Protein AF-A0A5P9EV43-F1 (afdb_monomer_lite)

Foldseek 3Di:
DCDLVNQLVVLLVPDDPVQNDPVNSVLLQQLLQLLLPQPQLEAEDEDPVQCPQVCVQQNDSNDPPSGRYHDDPPDDLSSLLSNLLSSLLSQGKYFYLYDPDLVQFADPPDDPPPPLLNGGDSRNLSLLLLLQQQKAWDPDPLDPCPPTTHGDTMIGRRDSPSSNPDGSVVSVVSSSVVSVCCVVVNPVVSVVSSHD

Secondary structure (DSSP, 8-state):
---HHHHHHHHHHHS-TTT--HHHHHHHHHHHHHHHT-TTSEEEE--HHHHHHHHHHH-BTTSTT--SB---SS--HHHHHHHHHHHHHHT-EEEE-S---HHHHB-TT--TTS-GGGSB-HHHHHHHHHHHTTEEEE---S----TT----EEEEES-HHHHHT--HHHHHHHHHHHHHHHHHH-HHHHHHHHH-

Radius of gyratio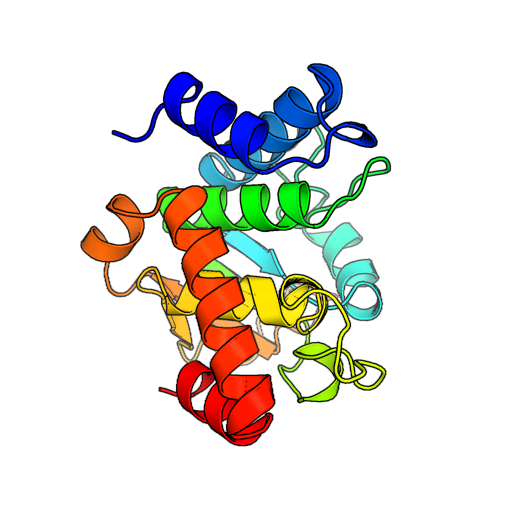n: 15.8 Å; chains: 1; bounding box: 43×40×38 Å

pLDDT: mean 85.44, std 13.13, range [40.66, 97.62]

Sequence (196 aa):
MYTESDFKKEVRGLLDPANNTAQHIEACWQVYNNAATTRDGKIVAGSIEDLHEALQVFGPTNTSDNGSVLRTNTWSIILNDSWILGAVHAKAEVELVSRPISSTIANQNYKSGDPLDRIFRVTGRELIGLKSFGYSVVQGPLIYKSHTAKVINMMSCIDHRLAESATFSKYKETIIRQAGIMAYKGIAAVNSFLDA

Structure (mmCIF, N/CA/C/O backbone):
data_AF-A0A5P9EV43-F1
#
_entry.id   AF-A0A5P9EV43-F1
#
loop_
_atom_site.group_PDB
_atom_site.id
_atom_site.type_symbol
_atom_site.label_atom_id
_atom_site.label_alt_id
_atom_site.label_comp_id
_atom_site.label_asym_id
_atom_site.label_entity_id
_atom_site.label_seq_id
_atom_site.pdbx_PDB_ins_code
_atom_site.Cartn_x
_atom_site.Cartn_y
_atom_site.Cartn_z
_atom_site.occupancy
_atom_site.B_iso_or_equiv
_atom_site.auth_seq_id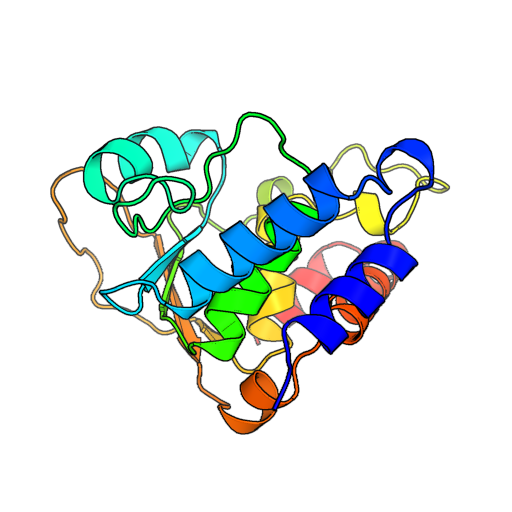
_atom_site.auth_comp_id
_atom_site.auth_asym_id
_atom_site.auth_atom_id
_atom_site.pdbx_PDB_model_num
ATOM 1 N N . MET A 1 1 ? 1.160 1.684 19.758 1.00 65.75 1 MET A N 1
ATOM 2 C CA . MET A 1 1 ? -0.019 2.081 18.966 1.00 65.75 1 MET A CA 1
ATOM 3 C C . MET A 1 1 ? 0.462 3.112 17.969 1.00 65.75 1 MET A C 1
ATOM 5 O O . MET A 1 1 ? 1.091 4.066 18.402 1.00 65.75 1 MET A O 1
ATOM 9 N N . TYR A 1 2 ? 0.276 2.868 16.675 1.00 88.88 2 TYR A N 1
ATOM 10 C CA . TYR A 1 2 ? 0.696 3.791 15.624 1.00 88.88 2 TYR A CA 1
ATOM 11 C C . TYR A 1 2 ? -0.330 4.925 15.527 1.00 88.88 2 TYR A C 1
ATOM 13 O O . TYR A 1 2 ? -1.502 4.666 15.252 1.00 88.88 2 TYR A O 1
ATOM 21 N N . THR A 1 3 ? 0.074 6.147 15.874 1.00 94.62 3 THR A N 1
ATOM 22 C CA . THR A 1 3 ? -0.849 7.286 16.001 1.00 94.62 3 THR A CA 1
ATOM 23 C C . THR A 1 3 ? -0.928 8.108 14.716 1.00 94.62 3 THR A C 1
ATOM 25 O O . THR A 1 3 ? -0.052 8.033 13.856 1.00 94.62 3 THR A O 1
ATOM 28 N N . GLU A 1 4 ? -1.943 8.970 14.615 1.00 96.12 4 GLU A N 1
ATOM 29 C CA . GLU A 1 4 ? -2.029 9.989 13.560 1.00 96.12 4 GLU A CA 1
ATOM 30 C C . GLU A 1 4 ? -0.760 10.849 13.480 1.00 96.12 4 GLU A C 1
ATOM 32 O O . GLU A 1 4 ? -0.259 11.137 12.394 1.00 96.12 4 GLU A O 1
ATOM 37 N N . SER A 1 5 ? -0.215 11.237 14.637 1.00 97.19 5 SER A N 1
ATOM 38 C CA . SER A 1 5 ? 1.004 12.044 14.719 1.00 97.19 5 SER A CA 1
ATOM 39 C C . SER A 1 5 ? 2.209 11.300 14.139 1.00 97.19 5 SER A C 1
ATOM 41 O O . SER A 1 5 ? 2.952 11.868 13.334 1.00 97.19 5 SER A O 1
ATOM 43 N N . ASP A 1 6 ? 2.365 10.017 14.487 1.00 96.12 6 ASP A N 1
ATOM 44 C CA . ASP A 1 6 ? 3.439 9.166 13.960 1.00 96.12 6 ASP A CA 1
ATOM 45 C C . ASP A 1 6 ? 3.313 9.012 12.441 1.00 96.12 6 ASP A C 1
ATOM 47 O O . ASP A 1 6 ? 4.270 9.275 11.708 1.00 96.12 6 ASP A O 1
ATOM 51 N N . PHE A 1 7 ? 2.111 8.686 11.957 1.00 97.19 7 PHE A N 1
ATOM 52 C CA . PHE A 1 7 ? 1.824 8.549 10.531 1.00 97.19 7 PHE A CA 1
ATOM 53 C C . PHE A 1 7 ? 2.129 9.836 9.758 1.00 97.19 7 PHE A C 1
ATOM 55 O O . PHE A 1 7 ? 2.903 9.825 8.798 1.00 97.19 7 PHE A O 1
ATOM 62 N N . LYS A 1 8 ? 1.568 10.975 10.188 1.00 96.81 8 LYS A N 1
ATOM 63 C CA . LYS A 1 8 ? 1.745 12.260 9.491 1.00 96.81 8 LYS A CA 1
ATOM 64 C C . LYS A 1 8 ? 3.207 12.706 9.506 1.00 96.81 8 LYS A C 1
ATOM 66 O O . LYS A 1 8 ? 3.661 13.333 8.546 1.00 96.81 8 LYS A O 1
ATOM 71 N N . LYS A 1 9 ? 3.959 12.384 10.566 1.00 96.50 9 LYS A N 1
ATOM 72 C CA . LYS A 1 9 ? 5.404 12.634 10.640 1.00 96.50 9 LYS A CA 1
ATOM 73 C C . LYS A 1 9 ? 6.175 11.800 9.616 1.00 96.50 9 LYS A C 1
ATOM 75 O O . LYS A 1 9 ? 7.010 12.366 8.912 1.00 96.50 9 LYS A O 1
ATOM 80 N N . GLU A 1 10 ? 5.895 10.502 9.513 1.00 96.44 10 GLU A N 1
ATOM 81 C CA . GLU A 1 10 ? 6.562 9.613 8.553 1.00 96.44 10 GLU A CA 1
ATOM 82 C C . GLU A 1 10 ? 6.232 9.986 7.103 1.00 96.44 10 GLU A C 1
ATOM 84 O O . GLU A 1 10 ? 7.144 10.178 6.299 1.00 96.44 10 GLU A O 1
ATOM 89 N N . VAL A 1 11 ? 4.950 10.193 6.781 1.00 94.88 11 VAL A N 1
ATOM 90 C CA . VAL A 1 11 ? 4.513 10.608 5.437 1.00 94.88 11 VAL A CA 1
ATOM 91 C C . VAL A 1 11 ? 5.176 11.923 5.024 1.00 94.88 11 VAL A C 1
ATOM 93 O O . VAL A 1 11 ? 5.709 12.025 3.919 1.00 94.88 11 VAL A O 1
ATOM 96 N N . ARG A 1 12 ? 5.229 12.917 5.922 1.00 94.56 12 ARG A N 1
ATOM 97 C CA . ARG A 1 12 ? 5.912 14.195 5.660 1.00 94.56 12 ARG A CA 1
ATOM 98 C C . ARG A 1 12 ? 7.391 14.016 5.314 1.00 94.56 12 ARG A C 1
ATOM 100 O O . ARG A 1 12 ? 7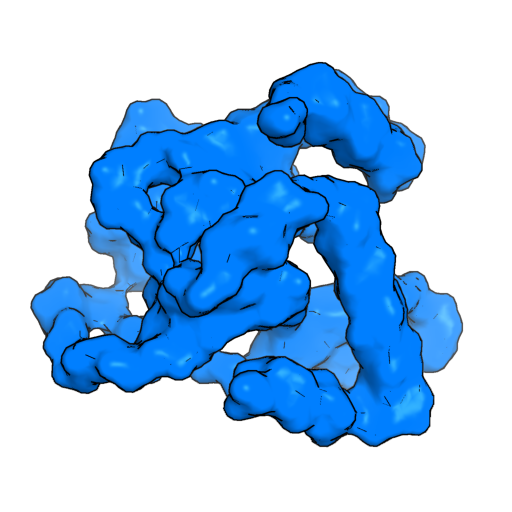.903 14.771 4.492 1.00 94.56 12 ARG A O 1
ATOM 107 N N . GLY A 1 13 ? 8.071 13.059 5.945 1.00 92.44 13 GLY A N 1
ATOM 108 C CA . GLY A 1 13 ? 9.485 12.769 5.695 1.00 92.44 13 GLY A CA 1
ATOM 109 C C . GLY A 1 13 ? 9.756 12.049 4.371 1.00 92.44 13 GLY A C 1
ATOM 110 O O . GLY A 1 13 ? 10.901 12.015 3.932 1.00 92.44 13 GLY A O 1
ATOM 111 N N . LEU A 1 14 ? 8.722 11.486 3.739 1.00 88.19 14 LEU A N 1
ATOM 112 C CA . LEU A 1 14 ? 8.833 10.653 2.537 1.00 88.19 14 LEU A CA 1
ATOM 113 C C . LEU A 1 14 ? 8.243 11.299 1.279 1.00 88.19 14 LEU A C 1
ATOM 115 O O . LEU A 1 14 ? 8.423 10.769 0.182 1.00 88.19 14 LEU A O 1
ATOM 119 N N . LEU A 1 15 ? 7.525 12.412 1.424 1.00 86.69 15 LEU A N 1
ATOM 120 C CA . LEU A 1 15 ? 6.990 13.170 0.300 1.00 86.69 15 LEU A CA 1
ATOM 121 C C . LEU A 1 15 ? 8.072 14.032 -0.347 1.00 86.69 15 LEU A C 1
ATOM 123 O O . LEU A 1 15 ? 8.781 14.778 0.332 1.00 86.69 15 LEU A O 1
ATOM 127 N N . ASP A 1 16 ? 8.118 14.002 -1.679 1.00 83.75 16 ASP A N 1
ATOM 128 C CA . ASP A 1 16 ? 8.879 14.978 -2.455 1.00 83.75 16 ASP A CA 1
ATOM 129 C C . ASP A 1 16 ? 8.442 16.406 -2.085 1.00 83.75 16 ASP A C 1
ATOM 131 O O . ASP A 1 16 ? 7.248 16.629 -1.850 1.00 83.75 16 ASP A O 1
ATOM 135 N N . PRO A 1 17 ? 9.346 17.405 -2.102 1.00 83.38 17 PRO A N 1
ATOM 136 C CA . PRO A 1 17 ? 9.014 18.779 -1.720 1.00 83.38 17 PRO A CA 1
ATOM 137 C C . PRO A 1 17 ? 7.788 19.351 -2.445 1.00 83.38 17 PRO A C 1
ATOM 139 O O . PRO A 1 17 ? 6.991 20.058 -1.838 1.00 83.38 17 PRO A O 1
ATOM 142 N N . ALA A 1 18 ? 7.591 18.993 -3.719 1.00 81.62 18 ALA A N 1
ATOM 143 C CA . ALA A 1 18 ? 6.442 19.426 -4.517 1.00 81.62 18 ALA A CA 1
ATOM 144 C C . ALA A 1 18 ? 5.093 18.871 -4.018 1.00 81.62 18 ALA A C 1
ATOM 146 O O . ALA A 1 18 ? 4.059 19.504 -4.213 1.00 81.62 18 ALA A O 1
ATOM 147 N N . ASN A 1 19 ? 5.100 17.707 -3.363 1.00 78.81 19 ASN A N 1
ATOM 148 C CA . ASN A 1 19 ? 3.907 17.034 -2.844 1.00 78.81 19 ASN A CA 1
ATOM 149 C C . ASN A 1 19 ? 3.764 17.177 -1.320 1.00 78.81 19 ASN A C 1
ATOM 151 O O . ASN A 1 19 ? 2.757 16.750 -0.753 1.00 78.81 19 ASN A O 1
ATOM 155 N N . ASN A 1 20 ? 4.743 17.791 -0.648 1.00 88.12 20 ASN A N 1
ATOM 156 C CA . ASN A 1 20 ? 4.786 17.970 0.802 1.00 88.12 20 ASN A CA 1
ATOM 157 C C . ASN A 1 20 ? 3.896 19.138 1.262 1.00 88.12 20 ASN A C 1
ATOM 159 O O . ASN A 1 20 ? 4.353 20.135 1.820 1.00 88.12 20 ASN A O 1
ATOM 163 N N . THR A 1 21 ? 2.600 19.022 0.985 1.00 92.00 21 THR A N 1
ATOM 164 C CA . THR A 1 21 ? 1.585 19.987 1.414 1.00 92.00 21 THR A CA 1
ATOM 165 C C . THR A 1 21 ? 0.783 19.420 2.578 1.00 92.00 21 THR A C 1
ATOM 167 O O . THR A 1 21 ? 0.536 18.214 2.655 1.00 92.00 21 THR A O 1
ATOM 170 N N . ALA A 1 22 ? 0.319 20.293 3.476 1.00 92.69 22 ALA A N 1
ATOM 171 C CA . ALA A 1 22 ? -0.563 19.886 4.570 1.00 92.69 22 ALA A CA 1
ATOM 172 C C . ALA A 1 22 ? -1.826 19.178 4.047 1.00 92.69 22 ALA A C 1
ATOM 174 O O . ALA A 1 22 ? -2.238 18.170 4.609 1.00 92.69 22 ALA A O 1
ATOM 175 N N . GLN A 1 23 ? -2.376 19.650 2.924 1.00 91.94 23 GLN A N 1
ATOM 176 C CA . GLN A 1 23 ? -3.538 19.047 2.275 1.00 91.94 23 GLN A CA 1
ATOM 177 C C . GLN A 1 23 ? -3.270 17.612 1.801 1.00 91.94 23 GLN A C 1
ATOM 179 O O . GLN A 1 23 ? -4.120 16.744 1.979 1.00 91.94 23 GLN A O 1
ATOM 184 N N . HIS A 1 24 ? -2.102 17.339 1.213 1.00 91.50 24 HIS A N 1
ATOM 185 C CA . HIS A 1 24 ? -1.777 15.990 0.747 1.00 91.50 24 HIS A CA 1
ATOM 186 C C . HIS A 1 24 ? -1.531 15.021 1.909 1.00 91.50 24 HIS A C 1
ATOM 188 O O . HIS A 1 24 ? -1.991 13.881 1.868 1.00 91.50 24 HIS A O 1
ATOM 194 N N . ILE A 1 25 ? -0.858 15.486 2.965 1.00 94.69 25 ILE A N 1
ATOM 195 C CA . ILE A 1 25 ? -0.655 14.708 4.196 1.00 94.69 25 ILE A CA 1
ATOM 196 C C . ILE A 1 25 ? -2.004 14.370 4.841 1.00 94.69 25 ILE A C 1
ATOM 198 O O . ILE A 1 25 ? -2.212 13.234 5.267 1.00 94.69 25 ILE A O 1
ATOM 202 N N . GLU A 1 26 ? -2.933 15.328 4.873 1.00 93.31 26 GLU A N 1
ATOM 203 C CA . GLU A 1 26 ? -4.284 15.095 5.381 1.00 93.31 26 GLU A CA 1
ATOM 204 C C . GLU A 1 26 ? -5.041 14.078 4.530 1.00 93.31 26 GLU A C 1
ATOM 206 O O . GLU A 1 26 ? -5.633 13.150 5.068 1.00 93.31 26 GLU A O 1
ATOM 211 N N . ALA A 1 27 ? -4.955 14.186 3.202 1.00 91.75 27 ALA A N 1
ATOM 212 C CA . ALA A 1 27 ? -5.576 13.221 2.300 1.00 91.75 27 ALA A CA 1
ATOM 213 C C . ALA A 1 27 ? -5.034 11.796 2.514 1.00 91.75 27 ALA A C 1
ATOM 215 O O . ALA A 1 27 ? -5.809 10.842 2.512 1.00 91.75 27 ALA A O 1
ATOM 216 N N . CYS A 1 28 ? -3.725 11.647 2.745 1.00 93.75 28 CYS A N 1
ATOM 217 C CA . CYS A 1 28 ? -3.106 10.358 3.072 1.00 93.75 28 CYS A CA 1
ATOM 218 C C . CYS A 1 28 ? -3.647 9.788 4.390 1.00 93.75 28 CYS A C 1
ATOM 220 O O . CYS A 1 28 ? -3.981 8.606 4.461 1.00 93.75 28 CYS A O 1
ATOM 222 N N . TRP A 1 29 ? -3.774 10.629 5.421 1.00 94.38 29 TRP A N 1
ATOM 223 C CA . TRP A 1 29 ? -4.346 10.212 6.701 1.00 94.38 29 TRP A CA 1
ATOM 224 C C . TRP A 1 29 ? -5.818 9.826 6.572 1.00 94.38 29 TRP A C 1
ATOM 226 O O . TRP A 1 29 ? -6.230 8.800 7.102 1.00 94.38 29 TRP A O 1
ATOM 236 N N . GLN A 1 30 ? -6.599 10.601 5.822 1.00 91.38 30 GLN A N 1
ATOM 237 C CA . GLN A 1 30 ? -8.013 10.327 5.602 1.00 91.38 30 GLN A CA 1
ATOM 238 C C . GLN A 1 30 ? -8.221 8.955 4.951 1.00 91.38 30 GLN A C 1
ATOM 240 O O . GLN A 1 30 ? -9.021 8.166 5.446 1.00 91.38 30 GLN A O 1
ATOM 245 N N . VAL A 1 31 ? -7.484 8.623 3.884 1.00 91.50 31 VAL A N 1
ATOM 246 C CA . VAL A 1 31 ? -7.640 7.310 3.228 1.00 91.50 31 VAL A CA 1
ATOM 247 C C . VAL A 1 31 ? -7.106 6.160 4.076 1.00 91.50 31 VAL A C 1
ATOM 249 O O . VAL A 1 31 ? -7.692 5.079 4.054 1.00 91.50 31 VAL A O 1
ATOM 252 N N . TYR A 1 32 ? -6.039 6.394 4.848 1.00 94.19 32 TYR A N 1
ATOM 253 C CA . TYR A 1 32 ? -5.564 5.445 5.852 1.00 94.19 32 TYR A CA 1
ATOM 254 C C . TYR A 1 32 ? -6.668 5.162 6.876 1.00 94.19 32 TYR A C 1
ATOM 256 O O . TYR A 1 32 ? -7.009 4.007 7.115 1.00 94.19 32 TYR A O 1
ATOM 264 N N . ASN A 1 33 ? -7.263 6.211 7.449 1.00 91.81 33 ASN A N 1
ATOM 265 C CA . ASN A 1 33 ? -8.262 6.075 8.498 1.00 91.81 33 ASN A CA 1
ATOM 266 C C . ASN A 1 33 ? -9.527 5.403 7.959 1.00 91.81 33 ASN A C 1
ATOM 268 O O . ASN A 1 33 ? -10.040 4.490 8.588 1.00 91.81 33 ASN A O 1
ATOM 272 N N . ASN A 1 34 ? -9.968 5.768 6.756 1.00 89.25 34 ASN A N 1
ATOM 273 C CA . ASN A 1 34 ? -11.144 5.164 6.134 1.00 89.25 34 ASN A CA 1
ATOM 274 C C . ASN A 1 34 ? -10.950 3.665 5.850 1.00 89.25 34 ASN A C 1
ATOM 276 O O . ASN A 1 34 ? -11.871 2.877 6.065 1.00 89.25 34 ASN A O 1
ATOM 280 N N . ALA A 1 35 ? -9.754 3.241 5.425 1.00 90.75 35 ALA A N 1
ATOM 281 C CA . ALA A 1 35 ? -9.434 1.815 5.330 1.00 90.75 35 ALA A CA 1
ATOM 282 C C . ALA A 1 35 ? -9.390 1.147 6.709 1.00 90.75 35 ALA A C 1
ATOM 284 O O . ALA A 1 35 ? -9.912 0.047 6.878 1.00 90.75 35 ALA A O 1
ATOM 285 N N . ALA A 1 36 ? -8.811 1.828 7.702 1.00 91.75 36 ALA A N 1
ATOM 286 C CA . ALA A 1 36 ? -8.686 1.317 9.061 1.00 91.75 36 ALA A CA 1
ATOM 287 C C . ALA A 1 36 ? -10.036 1.195 9.801 1.00 91.75 36 ALA A C 1
ATOM 289 O O . ALA A 1 36 ? -10.161 0.428 10.753 1.00 91.75 36 ALA A O 1
ATOM 290 N N . THR A 1 37 ? -11.050 1.949 9.376 1.00 87.31 37 THR A N 1
ATOM 291 C CA . THR A 1 37 ? -12.387 1.967 9.987 1.00 87.31 37 THR A CA 1
ATOM 292 C C . THR A 1 37 ? -13.482 1.484 9.041 1.00 87.31 37 THR A C 1
ATOM 294 O O . THR A 1 37 ? -14.659 1.755 9.281 1.00 87.31 37 THR A O 1
ATOM 297 N N . THR A 1 38 ? -13.124 0.803 7.949 1.00 78.94 38 THR A N 1
ATOM 298 C CA . THR A 1 38 ? -14.110 0.292 6.992 1.00 78.94 38 THR A CA 1
ATOM 299 C C . THR A 1 38 ? -15.102 -0.637 7.692 1.00 78.94 38 THR A C 1
ATOM 301 O O . THR A 1 38 ? -14.715 -1.585 8.375 1.00 78.94 38 THR A O 1
ATOM 304 N N . ARG A 1 39 ? -16.398 -0.361 7.499 1.00 64.69 39 ARG A N 1
ATOM 305 C CA . ARG A 1 39 ? -17.510 -0.958 8.256 1.00 64.69 39 ARG A CA 1
ATOM 306 C C . ARG A 1 39 ? -17.563 -2.483 8.174 1.00 64.69 39 ARG A C 1
ATOM 308 O O . ARG A 1 39 ? -17.892 -3.125 9.166 1.00 64.69 39 ARG A O 1
ATOM 315 N N . ASP A 1 40 ? -17.213 -3.036 7.019 1.00 70.88 40 ASP A N 1
ATOM 316 C CA . ASP A 1 40 ? -17.301 -4.474 6.762 1.00 70.88 40 ASP A CA 1
ATOM 317 C C . ASP A 1 40 ? -15.962 -5.196 6.965 1.00 70.88 40 ASP A C 1
ATOM 319 O O . ASP A 1 40 ? -15.879 -6.403 6.760 1.00 70.88 40 ASP A O 1
ATOM 323 N N . GLY A 1 41 ? -14.906 -4.472 7.365 1.00 81.50 41 GLY A N 1
ATOM 324 C CA . GLY A 1 41 ? -13.564 -5.034 7.516 1.00 81.50 41 GLY A CA 1
ATOM 325 C C . GLY A 1 41 ? -12.971 -5.540 6.199 1.00 81.50 41 GLY A C 1
ATOM 326 O O . GLY A 1 41 ? -12.140 -6.443 6.223 1.00 81.50 41 GLY A O 1
ATOM 327 N N . LYS A 1 42 ? -13.409 -4.992 5.056 1.00 86.00 42 LYS A N 1
ATOM 328 C CA . LYS A 1 42 ? -13.000 -5.419 3.712 1.00 86.00 42 LYS A CA 1
ATOM 329 C C . LYS A 1 42 ? -12.608 -4.249 2.830 1.00 86.00 42 LYS A C 1
ATOM 331 O O . LYS A 1 42 ? -13.379 -3.303 2.688 1.00 86.00 42 LYS A O 1
ATOM 336 N N . ILE A 1 43 ? -11.472 -4.359 2.155 1.00 90.25 43 ILE A N 1
ATOM 337 C CA . ILE A 1 43 ? -11.091 -3.462 1.062 1.00 90.25 43 ILE A CA 1
ATOM 338 C C . ILE A 1 43 ? -10.981 -4.228 -0.261 1.00 90.25 43 ILE A C 1
ATOM 340 O O . ILE A 1 43 ? -10.781 -5.441 -0.273 1.00 90.25 43 ILE A O 1
ATOM 344 N N . VAL A 1 44 ? -11.108 -3.524 -1.382 1.00 88.62 44 VAL A N 1
ATOM 345 C CA . VAL A 1 44 ? -11.067 -4.102 -2.729 1.00 88.62 44 VAL A CA 1
ATOM 346 C C . VAL A 1 44 ? -9.940 -3.452 -3.519 1.00 88.62 44 VAL A C 1
ATOM 348 O O . VAL A 1 44 ? -9.960 -2.243 -3.751 1.00 88.62 44 VAL A O 1
ATOM 351 N N . ALA A 1 45 ? -8.969 -4.263 -3.936 1.00 89.19 45 ALA A N 1
ATOM 352 C CA . ALA A 1 45 ? -7.744 -3.827 -4.600 1.00 89.19 45 ALA A CA 1
ATOM 353 C C . ALA A 1 45 ? -7.604 -4.447 -6.001 1.00 89.19 45 ALA A C 1
ATOM 355 O O . ALA A 1 45 ? -8.045 -5.573 -6.262 1.00 89.19 45 ALA A O 1
ATOM 356 N N . GLY A 1 46 ? -6.993 -3.706 -6.925 1.00 84.69 46 GLY A N 1
ATOM 357 C CA . GLY A 1 46 ? -6.893 -4.114 -8.323 1.00 84.69 46 GLY A CA 1
ATOM 358 C C . GLY A 1 46 ? -6.398 -3.018 -9.267 1.00 84.69 46 GLY A C 1
ATOM 359 O O . GLY A 1 46 ? -6.056 -1.909 -8.866 1.00 84.69 46 GLY A O 1
ATOM 360 N N . SER A 1 47 ? -6.344 -3.360 -10.549 1.00 80.62 47 SER A N 1
ATOM 361 C CA . SER A 1 47 ? -6.094 -2.454 -11.663 1.00 80.62 47 SER A CA 1
ATOM 362 C C . SER A 1 47 ? -7.246 -1.459 -11.801 1.00 80.62 47 SER A C 1
ATOM 364 O O . SER A 1 47 ? -8.390 -1.758 -11.457 1.00 80.62 47 SER A O 1
ATOM 366 N N . ILE A 1 48 ? -6.962 -0.267 -12.325 1.00 77.25 48 ILE A N 1
ATOM 367 C CA . ILE A 1 48 ? -8.001 0.754 -12.496 1.00 77.25 48 ILE A CA 1
ATOM 368 C C . ILE A 1 48 ? -9.099 0.286 -13.459 1.00 77.25 48 ILE A C 1
ATOM 370 O O . ILE A 1 48 ? -10.261 0.654 -13.291 1.00 77.25 48 ILE A O 1
ATOM 374 N N . GLU A 1 49 ? -8.731 -0.548 -14.433 1.00 77.50 49 GLU A N 1
ATOM 375 C CA . GLU A 1 49 ? -9.640 -1.152 -15.398 1.00 77.50 49 GLU A CA 1
ATOM 376 C C . GLU A 1 49 ? -10.650 -2.085 -14.710 1.00 77.50 49 GLU A C 1
ATOM 378 O O . GLU A 1 49 ? -11.849 -1.973 -14.962 1.00 77.50 49 GLU A O 1
ATOM 383 N N . ASP A 1 50 ? -10.191 -2.937 -13.788 1.00 76.75 50 ASP A N 1
ATOM 384 C CA . ASP A 1 50 ? -11.050 -3.895 -13.073 1.00 76.75 50 ASP A CA 1
ATOM 385 C C . ASP A 1 50 ? -11.820 -3.242 -11.904 1.00 76.75 50 ASP A C 1
ATOM 387 O O . ASP A 1 50 ? -12.882 -3.716 -11.493 1.00 76.75 50 ASP A O 1
ATOM 391 N N . LEU A 1 51 ? -11.321 -2.122 -11.366 1.00 80.50 51 LEU A N 1
ATOM 392 C CA . LEU A 1 51 ? -11.960 -1.405 -10.258 1.00 80.50 51 LEU A CA 1
ATOM 393 C C . LEU A 1 51 ? -13.227 -0.637 -10.667 1.00 80.50 51 LEU A C 1
ATOM 395 O O . LEU A 1 51 ? -13.999 -0.245 -9.790 1.00 80.50 51 LEU A O 1
ATOM 399 N N . HIS A 1 52 ? -13.478 -0.413 -11.963 1.00 77.94 52 HIS A N 1
ATOM 400 C CA . HIS A 1 52 ? -14.660 0.336 -12.409 1.00 77.94 52 HIS A CA 1
ATOM 401 C C . HIS A 1 52 ? -15.973 -0.333 -11.978 1.00 77.94 52 HIS A C 1
ATOM 403 O O . HIS A 1 52 ? -16.874 0.341 -11.476 1.00 77.94 52 HIS A O 1
ATOM 409 N N . GLU A 1 53 ? -16.063 -1.655 -12.128 1.00 72.19 53 GLU A N 1
ATOM 410 C CA . GLU A 1 53 ? -17.227 -2.439 -11.700 1.00 72.19 53 GLU A CA 1
ATOM 411 C C . GLU A 1 53 ? -17.301 -2.518 -10.171 1.00 72.19 53 GLU A C 1
ATOM 413 O O . GLU A 1 53 ? -18.364 -2.307 -9.585 1.00 72.19 53 GLU A O 1
ATOM 418 N N . ALA A 1 54 ? -16.159 -2.724 -9.505 1.00 74.81 54 ALA A N 1
ATOM 419 C CA . ALA A 1 54 ? -16.081 -2.773 -8.046 1.00 74.81 54 ALA A CA 1
ATOM 420 C C . ALA A 1 54 ? -16.560 -1.468 -7.386 1.00 74.81 54 ALA A C 1
ATOM 422 O O . ALA A 1 54 ? -17.254 -1.506 -6.373 1.00 74.81 54 ALA A O 1
ATOM 423 N N . LEU A 1 55 ? -16.258 -0.310 -7.980 1.00 77.44 55 LEU A N 1
ATOM 424 C CA . LEU A 1 55 ? -16.685 0.994 -7.466 1.00 77.44 55 LEU A CA 1
ATOM 425 C C . LEU A 1 55 ? -18.204 1.155 -7.396 1.00 77.44 55 LEU A C 1
ATOM 427 O O . LEU A 1 55 ? -18.692 1.847 -6.505 1.00 77.44 55 LEU A O 1
ATOM 431 N N . GLN A 1 56 ? -18.946 0.544 -8.322 1.00 74.06 56 GLN A N 1
ATOM 432 C CA . GLN A 1 56 ? -20.410 0.615 -8.333 1.00 74.06 56 GLN A CA 1
ATOM 433 C C . GLN A 1 56 ? -21.037 -0.229 -7.217 1.00 74.06 56 GLN A C 1
ATOM 435 O O . GLN A 1 56 ? -22.149 0.057 -6.784 1.00 74.06 56 GLN A O 1
ATOM 440 N N . VAL A 1 57 ? -20.324 -1.260 -6.759 1.00 71.62 57 VAL A N 1
ATOM 441 C CA . VAL A 1 57 ? -20.808 -2.240 -5.779 1.00 71.62 57 VAL A CA 1
ATOM 442 C C . VAL A 1 57 ? -20.377 -1.878 -4.370 1.00 71.62 57 VAL A C 1
ATOM 444 O O . VAL A 1 57 ? -21.187 -1.878 -3.450 1.00 71.62 57 VAL A O 1
ATOM 447 N N . PHE A 1 58 ? -19.091 -1.583 -4.211 1.00 73.75 58 PHE A N 1
ATOM 448 C CA . PHE A 1 58 ? -18.455 -1.423 -2.912 1.00 73.75 58 PHE A CA 1
ATOM 449 C C . PHE A 1 58 ? -18.247 0.040 -2.522 1.00 73.75 58 PHE A C 1
ATOM 451 O O . PHE A 1 58 ? -17.854 0.316 -1.394 1.00 73.75 58 PHE A O 1
ATOM 458 N N . GLY A 1 59 ? -18.489 0.977 -3.441 1.00 74.25 59 GLY A N 1
ATOM 459 C CA . GLY A 1 59 ? -18.317 2.405 -3.203 1.00 74.25 59 GLY A CA 1
ATOM 460 C C . GLY A 1 59 ? -16.854 2.838 -3.011 1.00 74.25 59 GLY A C 1
ATOM 461 O O . GLY A 1 59 ? -15.945 2.015 -2.852 1.00 74.25 59 GLY A O 1
ATOM 462 N N . PRO A 1 60 ? -16.591 4.154 -3.049 1.00 78.19 60 PRO A N 1
ATOM 463 C CA . PRO A 1 60 ? -15.254 4.688 -2.855 1.00 78.19 60 PRO A CA 1
ATOM 464 C C . PRO A 1 60 ? -14.904 4.874 -1.366 1.00 78.19 60 PRO A C 1
ATOM 466 O O . PRO A 1 60 ? -15.725 5.316 -0.567 1.00 78.19 60 PRO A O 1
ATOM 469 N N . THR A 1 61 ? -13.653 4.605 -0.991 1.00 69.69 61 THR A N 1
ATOM 470 C CA . THR A 1 61 ? -13.148 4.745 0.387 1.00 69.69 61 THR A CA 1
ATOM 471 C C . THR A 1 61 ? -12.944 6.197 0.803 1.00 69.69 61 THR A C 1
ATOM 473 O O . THR A 1 61 ? -12.714 6.454 1.976 1.00 69.69 61 THR A O 1
ATOM 476 N N . ASN A 1 62 ? -12.991 7.169 -0.114 1.00 65.06 62 ASN A N 1
ATOM 477 C CA . ASN A 1 62 ? -12.741 8.583 0.184 1.00 65.06 62 ASN A CA 1
ATOM 478 C C . ASN A 1 62 ? -14.016 9.413 0.438 1.00 65.06 62 ASN A C 1
ATOM 480 O O . ASN A 1 62 ? -13.899 10.599 0.749 1.00 65.06 62 ASN A O 1
ATOM 484 N N . THR A 1 63 ? -15.211 8.832 0.288 1.00 59.41 63 THR A N 1
ATOM 485 C CA . THR A 1 63 ? -16.478 9.487 0.650 1.00 59.41 63 THR A CA 1
ATOM 486 C C . THR A 1 63 ? -16.874 9.125 2.081 1.00 59.41 63 THR A C 1
ATOM 488 O O . THR A 1 63 ? -16.344 8.185 2.669 1.00 59.41 63 THR A O 1
ATOM 491 N N . SER A 1 64 ? -17.810 9.881 2.660 1.00 54.41 64 SER A N 1
ATOM 492 C CA . SER A 1 64 ? -18.349 9.698 4.019 1.00 54.41 64 SER A CA 1
ATOM 493 C C . SER A 1 64 ? -18.965 8.319 4.303 1.00 54.41 64 SER A C 1
ATOM 495 O O . SER A 1 64 ? -19.342 8.047 5.440 1.00 54.41 64 SER A O 1
ATOM 497 N N . ASP A 1 65 ? -19.062 7.454 3.290 1.00 51.47 65 ASP A N 1
ATOM 498 C CA . ASP A 1 65 ? -19.917 6.269 3.296 1.00 51.47 65 ASP A CA 1
ATOM 499 C C . ASP A 1 65 ? -19.146 4.944 3.442 1.00 51.47 65 ASP A C 1
ATOM 501 O O . ASP A 1 65 ? -19.740 3.880 3.299 1.00 51.47 65 ASP A O 1
ATOM 505 N N . ASN A 1 66 ? -17.855 4.975 3.803 1.00 60.88 66 ASN A N 1
ATOM 506 C CA . ASN A 1 66 ? -17.049 3.779 4.114 1.00 60.88 66 ASN A CA 1
ATOM 507 C C . ASN A 1 66 ? -16.983 2.743 2.976 1.00 60.88 66 ASN A C 1
ATOM 509 O O . ASN A 1 66 ? -17.090 1.543 3.233 1.00 60.88 66 ASN A O 1
ATOM 513 N N . GLY A 1 67 ? -16.833 3.188 1.725 1.00 65.69 67 GLY A N 1
ATOM 514 C CA . GLY A 1 67 ? -16.646 2.255 0.616 1.00 65.69 67 GLY A CA 1
ATOM 515 C C . GLY A 1 67 ? -15.335 1.469 0.723 1.00 65.69 67 GLY A C 1
ATOM 516 O O . GLY A 1 67 ? -14.458 1.834 1.504 1.00 65.69 67 GLY A O 1
ATOM 517 N N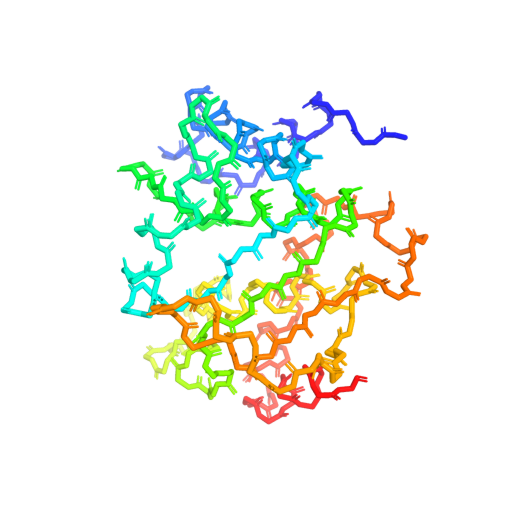 . SER A 1 68 ? -15.183 0.415 -0.083 1.00 79.06 68 SER A N 1
ATOM 518 C CA . SER A 1 68 ? -14.017 -0.489 -0.035 1.00 79.06 68 SER A CA 1
ATOM 519 C C . SER A 1 68 ? -12.984 -0.255 -1.139 1.00 79.06 68 SER A C 1
ATOM 521 O O . SER A 1 68 ? -11.917 -0.856 -1.076 1.00 79.06 68 SER A O 1
ATOM 523 N N . VAL A 1 69 ? -13.249 0.599 -2.137 1.00 82.19 69 VAL A N 1
ATOM 524 C CA . VAL A 1 69 ? -12.311 0.877 -3.245 1.00 82.19 69 VAL A CA 1
ATOM 525 C C . VAL A 1 69 ? -11.666 2.255 -3.119 1.00 82.19 69 VAL A C 1
ATOM 527 O O . VAL A 1 69 ? -12.362 3.264 -3.033 1.00 82.19 69 VAL A O 1
ATOM 530 N N . LEU A 1 70 ? -10.340 2.352 -3.223 1.00 83.62 70 LEU A N 1
ATOM 531 C CA . LEU A 1 70 ? -9.683 3.655 -3.304 1.00 83.62 70 LEU A CA 1
ATOM 532 C C . LEU A 1 70 ? -9.992 4.383 -4.619 1.00 83.62 70 LEU A C 1
ATOM 534 O O . LEU A 1 70 ? -9.582 3.968 -5.700 1.00 83.62 70 LEU A O 1
ATOM 538 N N . ARG A 1 71 ? -10.648 5.542 -4.516 1.00 81.69 71 ARG A N 1
ATOM 539 C CA . ARG A 1 71 ? -10.837 6.485 -5.626 1.00 81.69 71 ARG A CA 1
ATOM 540 C C . ARG A 1 71 ? -10.557 7.888 -5.131 1.00 81.69 71 ARG A C 1
ATOM 542 O O . ARG A 1 71 ? -11.076 8.279 -4.104 1.00 81.69 71 ARG A O 1
ATOM 549 N N . THR A 1 72 ? -9.745 8.661 -5.839 1.00 78.31 72 THR A N 1
ATOM 550 C CA . THR A 1 72 ? -9.495 10.066 -5.493 1.00 78.31 72 THR A CA 1
ATOM 551 C C . THR A 1 72 ? -9.068 10.852 -6.728 1.00 78.31 72 THR A C 1
ATOM 553 O O . THR A 1 72 ? -8.442 10.301 -7.631 1.00 78.31 72 THR A O 1
ATOM 556 N N . ASN A 1 73 ? -9.390 12.146 -6.756 1.00 75.12 73 ASN A N 1
ATOM 557 C CA . ASN A 1 73 ? -8.943 13.069 -7.803 1.00 75.12 73 ASN A CA 1
ATOM 558 C C . ASN A 1 73 ? -7.515 13.589 -7.554 1.00 75.12 73 ASN A C 1
ATOM 560 O O . ASN A 1 73 ? -6.904 14.161 -8.450 1.00 75.12 73 ASN A O 1
ATOM 564 N N . THR A 1 74 ? -6.977 13.395 -6.347 1.00 78.75 74 THR A N 1
ATOM 565 C CA . THR A 1 74 ? -5.634 13.830 -5.924 1.00 78.75 74 THR A CA 1
ATOM 566 C C . THR A 1 74 ? -4.707 12.633 -5.714 1.00 78.75 74 THR A C 1
ATOM 568 O O . THR A 1 74 ? -4.014 12.516 -4.703 1.00 78.75 74 THR A O 1
ATOM 571 N N . TRP A 1 75 ? -4.743 11.699 -6.664 1.00 85.94 75 TRP A N 1
ATOM 572 C CA . TRP A 1 75 ? -4.059 10.416 -6.563 1.00 85.94 75 TRP A CA 1
ATOM 573 C C . TRP A 1 75 ? -2.537 10.567 -6.446 1.00 85.94 75 TRP A C 1
ATOM 575 O O . TRP A 1 75 ? -1.910 11.330 -7.182 1.00 85.94 75 TRP A O 1
ATOM 585 N N . SER A 1 76 ? -1.934 9.794 -5.544 1.00 89.06 76 SER A N 1
ATOM 586 C CA . SER A 1 76 ? -0.487 9.606 -5.475 1.00 89.06 76 SER A CA 1
ATOM 587 C C . SER A 1 76 ? -0.157 8.192 -5.002 1.00 89.06 76 SER A C 1
ATOM 589 O O . SER A 1 76 ? -0.975 7.518 -4.373 1.00 89.06 76 SER A O 1
ATOM 591 N N . ILE A 1 77 ? 1.077 7.759 -5.259 1.00 90.62 77 ILE A N 1
ATOM 592 C CA . ILE A 1 77 ? 1.591 6.479 -4.758 1.00 90.62 77 ILE A CA 1
ATOM 593 C C . ILE A 1 77 ? 1.559 6.439 -3.223 1.00 90.62 77 ILE A C 1
ATOM 595 O O . ILE A 1 77 ? 1.176 5.431 -2.643 1.00 90.62 77 ILE A O 1
ATOM 599 N N . ILE A 1 78 ? 1.920 7.542 -2.564 1.00 92.94 78 ILE A N 1
ATOM 600 C CA . ILE A 1 78 ? 1.927 7.638 -1.098 1.00 92.94 78 ILE A CA 1
ATOM 601 C C . ILE A 1 78 ? 0.506 7.518 -0.538 1.00 92.94 78 ILE A C 1
ATOM 603 O O . ILE A 1 78 ? 0.298 6.862 0.481 1.00 92.94 78 ILE A O 1
ATOM 607 N N . LEU A 1 79 ? -0.483 8.081 -1.231 1.00 93.19 79 LEU A N 1
ATOM 608 C CA . LEU A 1 79 ? -1.890 7.961 -0.864 1.00 93.19 79 LEU A CA 1
ATOM 609 C C . LEU A 1 79 ? -2.379 6.508 -0.996 1.00 93.19 79 LEU A C 1
ATOM 611 O O . LEU A 1 79 ? -3.046 6.007 -0.094 1.00 93.19 79 LEU A O 1
ATOM 615 N N . ASN A 1 80 ? -1.981 5.799 -2.056 1.00 93.75 80 ASN A N 1
ATOM 616 C CA . ASN A 1 80 ? -2.252 4.366 -2.195 1.00 93.75 80 ASN A CA 1
ATOM 617 C C . ASN A 1 80 ? -1.623 3.528 -1.071 1.00 93.75 80 ASN A C 1
ATOM 619 O O . ASN A 1 80 ? -2.297 2.722 -0.432 1.00 93.75 80 ASN A O 1
ATOM 623 N N . ASP A 1 81 ? -0.334 3.743 -0.805 1.00 95.69 81 ASP A N 1
ATOM 624 C CA . ASP A 1 81 ? 0.390 3.033 0.252 1.00 95.69 81 ASP A CA 1
ATOM 625 C C . ASP A 1 81 ? -0.245 3.305 1.635 1.00 95.69 81 ASP A C 1
ATOM 627 O O . ASP A 1 81 ? -0.320 2.411 2.479 1.00 95.69 81 ASP A O 1
ATOM 631 N N . SER A 1 82 ? -0.767 4.522 1.848 1.00 95.69 82 SER A N 1
ATOM 632 C CA . SER A 1 82 ? -1.468 4.923 3.081 1.00 95.69 82 SER A CA 1
ATOM 633 C C . SER A 1 82 ? -2.755 4.135 3.280 1.00 95.69 82 SER A C 1
ATOM 635 O O . SER A 1 82 ? -3.027 3.648 4.375 1.00 95.69 82 SER A O 1
ATOM 637 N N . TRP A 1 83 ? -3.530 3.991 2.208 1.00 95.19 83 TRP A N 1
ATOM 638 C CA . TRP A 1 83 ? -4.774 3.235 2.206 1.00 95.19 83 TRP A CA 1
ATOM 639 C C . TRP A 1 83 ? -4.546 1.751 2.540 1.00 95.19 83 TRP A C 1
ATOM 641 O O . TRP A 1 83 ? -5.213 1.213 3.424 1.00 95.19 83 TRP A O 1
ATOM 651 N N . ILE A 1 84 ? -3.536 1.110 1.937 1.00 96.56 84 ILE A N 1
ATOM 652 C CA . ILE A 1 84 ? -3.174 -0.279 2.273 1.00 96.56 84 ILE A CA 1
ATOM 653 C C . ILE A 1 84 ? -2.684 -0.407 3.714 1.00 96.56 84 ILE A C 1
ATOM 655 O O . ILE A 1 84 ? -3.064 -1.353 4.400 1.00 96.56 84 ILE A O 1
ATOM 659 N N . LEU A 1 85 ? -1.866 0.531 4.203 1.00 97.44 85 LEU A N 1
ATOM 660 C CA . LEU A 1 85 ? -1.406 0.490 5.593 1.00 97.44 85 LEU A CA 1
ATOM 661 C C . LEU A 1 85 ? -2.581 0.590 6.584 1.00 97.44 85 LEU A C 1
ATOM 663 O O . LEU A 1 85 ? -2.570 -0.082 7.614 1.00 97.44 85 LEU A O 1
ATOM 667 N N . GLY A 1 86 ? -3.611 1.374 6.254 1.00 95.44 86 GLY A N 1
ATOM 668 C CA . GLY A 1 86 ? -4.850 1.429 7.030 1.00 95.44 86 GLY A CA 1
ATOM 669 C C . GLY A 1 86 ? -5.546 0.070 7.103 1.00 95.44 86 GLY A C 1
ATOM 670 O O . GLY A 1 86 ? -5.878 -0.397 8.193 1.00 95.44 86 GLY A O 1
ATOM 671 N N . ALA A 1 87 ? -5.678 -0.611 5.962 1.00 95.25 87 ALA A N 1
ATOM 672 C CA . ALA A 1 87 ? -6.237 -1.961 5.906 1.00 95.25 87 ALA A CA 1
ATOM 673 C C . ALA A 1 87 ? -5.408 -2.978 6.708 1.00 95.25 87 ALA A C 1
ATOM 675 O O . ALA A 1 87 ? -5.983 -3.775 7.448 1.00 95.25 87 ALA A O 1
ATOM 676 N N . VAL A 1 88 ? -4.073 -2.903 6.629 1.00 97.31 88 VAL A N 1
ATOM 677 C CA . VAL A 1 88 ? -3.152 -3.743 7.416 1.00 97.31 88 VAL A CA 1
ATOM 678 C C . VAL A 1 88 ? -3.389 -3.564 8.915 1.00 97.31 88 VAL A C 1
ATOM 680 O O . VAL A 1 88 ? -3.533 -4.552 9.634 1.00 97.31 88 VAL A O 1
ATOM 683 N N . HIS A 1 89 ? -3.480 -2.325 9.404 1.00 96.44 89 HIS A N 1
ATOM 684 C CA . HIS A 1 89 ? -3.710 -2.071 10.829 1.00 96.44 89 HIS A CA 1
ATOM 685 C C . HIS A 1 89 ? -5.107 -2.483 11.303 1.00 96.44 89 HIS A C 1
ATOM 687 O O . HIS A 1 89 ? -5.248 -2.930 12.443 1.00 96.44 89 HIS A O 1
ATOM 693 N N . ALA A 1 90 ? -6.116 -2.402 10.435 1.00 94.94 90 ALA A N 1
ATOM 694 C CA . ALA A 1 90 ? -7.440 -2.961 10.707 1.00 94.94 90 ALA A CA 1
ATOM 695 C C . ALA A 1 90 ? -7.507 -4.485 10.589 1.00 94.94 90 ALA A C 1
ATOM 697 O O . ALA A 1 90 ? -8.510 -5.072 10.991 1.00 94.94 90 ALA A O 1
ATOM 698 N N . LYS A 1 91 ? -6.466 -5.127 10.042 1.00 95.44 91 LYS A N 1
ATOM 699 C CA . LYS A 1 91 ? -6.472 -6.553 9.683 1.00 95.44 91 LYS A CA 1
ATOM 700 C C . LYS A 1 91 ? -7.626 -6.876 8.726 1.00 95.44 91 LYS A C 1
ATOM 702 O O . LYS A 1 91 ? -8.172 -7.976 8.755 1.00 95.44 91 LYS A O 1
ATOM 707 N N . ALA A 1 92 ? -8.004 -5.898 7.900 1.00 93.25 92 ALA A N 1
ATOM 708 C CA . ALA A 1 92 ? -9.105 -6.009 6.957 1.00 93.25 92 ALA A CA 1
ATOM 709 C C . ALA A 1 92 ? -8.798 -7.086 5.913 1.00 93.25 92 ALA A C 1
ATOM 711 O O . ALA A 1 92 ? -7.644 -7.222 5.504 1.00 93.25 92 ALA A O 1
ATOM 712 N N . GLU A 1 93 ? -9.810 -7.822 5.458 1.00 92.12 93 GLU A N 1
ATOM 713 C CA . GLU A 1 93 ? -9.672 -8.690 4.289 1.00 92.12 93 GLU A CA 1
ATOM 714 C C . GLU A 1 93 ? -9.487 -7.834 3.032 1.00 92.12 93 GLU A C 1
ATOM 716 O O . GLU A 1 93 ? -10.059 -6.748 2.906 1.00 92.12 93 GLU A O 1
ATOM 721 N N . VAL A 1 94 ? -8.691 -8.327 2.085 1.00 91.88 94 VAL A N 1
ATOM 722 C CA . VAL A 1 94 ? -8.472 -7.655 0.802 1.00 91.88 94 VAL A CA 1
ATOM 723 C C . VAL A 1 94 ? -8.963 -8.541 -0.327 1.00 91.88 94 VAL A C 1
ATOM 725 O O . VAL A 1 94 ? -8.400 -9.606 -0.590 1.00 91.88 94 VAL A O 1
ATOM 728 N N . GLU A 1 95 ? -10.007 -8.094 -1.014 1.00 89.19 95 GLU A N 1
ATOM 729 C CA . GLU A 1 95 ? -10.527 -8.747 -2.209 1.00 89.19 95 GLU A CA 1
ATOM 730 C C . GLU A 1 95 ? -9.763 -8.241 -3.436 1.00 89.19 95 GLU A C 1
ATOM 732 O O . GLU A 1 95 ? -9.776 -7.054 -3.764 1.00 89.19 95 GLU A O 1
ATOM 737 N N . LEU A 1 96 ? -9.072 -9.153 -4.119 1.00 87.25 96 LEU A N 1
ATOM 738 C CA . LEU A 1 96 ? -8.325 -8.850 -5.333 1.00 87.25 96 LEU A CA 1
ATOM 739 C C . LEU A 1 96 ? -9.217 -9.094 -6.546 1.00 87.25 96 LEU A C 1
ATOM 741 O O . LEU A 1 96 ? -9.557 -10.241 -6.853 1.00 87.25 96 LEU A O 1
ATOM 745 N N . VAL A 1 97 ? -9.564 -8.025 -7.259 1.00 84.00 97 VAL A N 1
ATOM 746 C CA . VAL A 1 97 ? -10.369 -8.106 -8.494 1.00 84.00 97 VAL A CA 1
ATOM 747 C C . VAL A 1 97 ? -9.512 -8.245 -9.752 1.00 84.00 97 VAL A C 1
ATOM 749 O O . VAL A 1 97 ? -10.013 -8.618 -10.808 1.00 84.00 97 VAL A O 1
ATOM 752 N N . SER A 1 98 ? -8.200 -8.037 -9.628 1.00 81.69 98 SER A N 1
ATOM 753 C CA . SER A 1 98 ? -7.235 -8.199 -10.718 1.00 81.69 98 SER A CA 1
ATOM 754 C C . SER A 1 98 ? -6.319 -9.386 -10.494 1.00 81.69 98 SER A C 1
ATOM 756 O O . SER A 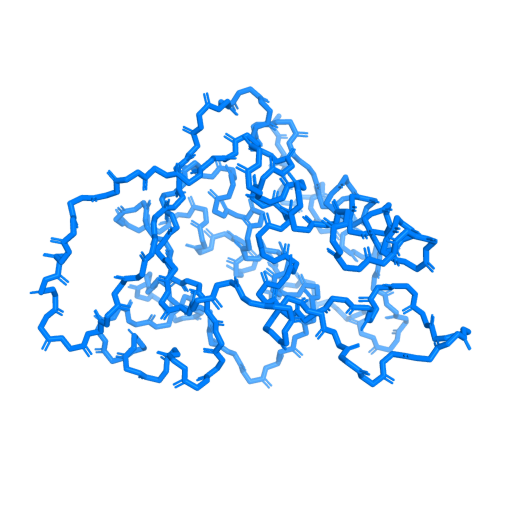1 98 ? -5.880 -9.665 -9.377 1.00 81.69 98 SER A O 1
ATOM 758 N N . ARG A 1 99 ? -5.971 -10.081 -11.583 1.00 83.00 99 ARG A N 1
ATOM 759 C CA . ARG A 1 99 ? -5.014 -11.185 -11.505 1.00 83.00 99 ARG A CA 1
ATOM 760 C C . ARG A 1 99 ? -3.604 -10.607 -11.289 1.00 83.00 99 ARG A C 1
ATOM 762 O O . ARG A 1 99 ? -3.184 -9.752 -12.076 1.00 83.00 99 ARG A O 1
ATOM 769 N N . PRO A 1 100 ? -2.851 -11.081 -10.280 1.00 85.50 100 PRO A N 1
ATOM 770 C CA . PRO A 1 100 ? -1.464 -10.678 -10.087 1.00 85.50 100 PRO A CA 1
ATOM 771 C C . PRO A 1 100 ? -0.600 -11.333 -11.170 1.00 85.50 100 PRO A C 1
ATOM 773 O O . PRO A 1 100 ? -0.235 -12.500 -11.083 1.00 85.50 100 PRO A O 1
ATOM 776 N N . ILE A 1 101 ? -0.318 -10.593 -12.238 1.00 87.31 101 ILE A N 1
ATOM 777 C CA . ILE A 1 101 ? 0.578 -11.002 -13.323 1.00 87.31 101 ILE A CA 1
ATOM 778 C C . ILE A 1 101 ? 1.714 -9.988 -13.430 1.00 87.31 101 ILE A C 1
ATOM 780 O O . ILE A 1 101 ? 1.596 -8.849 -12.982 1.00 87.31 101 ILE A O 1
ATOM 784 N N . SER A 1 102 ? 2.829 -10.365 -14.054 1.00 87.06 102 SER A N 1
ATOM 785 C CA . SER A 1 102 ? 4.022 -9.508 -14.116 1.00 87.06 102 SER A CA 1
ATOM 786 C C . SER A 1 102 ? 3.748 -8.094 -14.650 1.00 87.06 102 SER A C 1
ATOM 788 O O . SER A 1 102 ? 4.340 -7.132 -14.161 1.00 87.06 102 SER A O 1
ATOM 790 N N . SER A 1 103 ? 2.829 -7.941 -15.609 1.00 86.88 103 SER A N 1
ATOM 791 C CA . SER A 1 103 ? 2.449 -6.638 -16.169 1.00 86.88 103 SER A CA 1
ATOM 792 C C . SER A 1 103 ? 1.554 -5.792 -15.257 1.00 86.88 103 SER A C 1
ATOM 794 O O . SER A 1 103 ? 1.529 -4.576 -15.438 1.00 86.88 103 SER A O 1
ATOM 796 N N . THR A 1 104 ? 0.853 -6.387 -14.284 1.00 86.50 104 THR A N 1
ATOM 797 C CA . THR A 1 104 ? 0.064 -5.663 -13.269 1.00 86.50 104 THR A CA 1
ATOM 798 C C . THR A 1 104 ? 0.882 -5.373 -12.012 1.00 86.50 104 THR A C 1
ATOM 800 O O . THR A 1 104 ? 0.650 -4.362 -11.356 1.00 86.50 104 THR A O 1
ATOM 803 N N . ILE A 1 105 ? 1.897 -6.190 -11.718 1.00 91.06 105 ILE A N 1
ATOM 804 C CA . ILE A 1 105 ? 2.804 -6.011 -10.574 1.00 91.06 105 ILE A CA 1
ATOM 805 C C . ILE A 1 105 ? 3.877 -4.956 -10.867 1.00 91.06 105 ILE A C 1
ATOM 807 O O . ILE A 1 105 ? 4.136 -4.079 -10.041 1.00 91.06 105 ILE A O 1
ATOM 811 N N . ALA A 1 106 ? 4.505 -5.012 -12.042 1.00 91.62 106 ALA A N 1
ATOM 812 C CA . ALA A 1 106 ? 5.677 -4.200 -12.344 1.00 91.62 106 ALA A CA 1
ATOM 813 C C . ALA A 1 106 ? 5.522 -3.336 -13.599 1.00 91.62 106 ALA A C 1
ATOM 815 O O . ALA A 1 106 ? 4.819 -3.666 -14.561 1.00 91.62 106 ALA A O 1
ATOM 816 N N . ASN A 1 107 ? 6.223 -2.206 -13.591 1.00 89.38 107 ASN A N 1
ATOM 817 C CA . ASN A 1 107 ? 6.353 -1.317 -14.728 1.00 89.38 107 ASN A CA 1
ATOM 818 C C . ASN A 1 107 ? 7.317 -1.929 -15.755 1.00 89.38 107 ASN A C 1
ATOM 820 O O . ASN A 1 107 ? 8.532 -1.878 -15.598 1.00 89.38 107 ASN A O 1
ATOM 824 N N . GLN A 1 108 ? 6.761 -2.476 -16.835 1.00 82.75 108 GLN A N 1
ATOM 825 C CA . GLN A 1 108 ? 7.532 -3.088 -17.926 1.00 82.75 108 GLN A CA 1
ATOM 826 C C . GLN A 1 108 ? 8.415 -2.085 -18.686 1.00 82.75 108 GLN A C 1
ATOM 828 O O . GLN A 1 108 ? 9.340 -2.489 -19.380 1.00 82.75 108 GLN A O 1
ATOM 833 N N . ASN A 1 109 ? 8.153 -0.783 -18.534 1.00 83.44 109 ASN A N 1
ATOM 834 C CA . ASN A 1 109 ? 8.950 0.283 -19.137 1.00 83.44 109 ASN A CA 1
ATOM 835 C C . ASN A 1 109 ? 10.052 0.807 -18.204 1.00 83.44 109 ASN A C 1
ATOM 837 O O . ASN A 1 109 ? 10.682 1.809 -18.537 1.00 83.44 109 ASN A O 1
ATOM 841 N N . TYR A 1 110 ? 10.259 0.183 -17.039 1.00 81.44 110 TYR A N 1
ATOM 842 C CA . TYR A 1 110 ? 11.319 0.573 -16.114 1.00 81.44 110 TYR A CA 1
ATOM 843 C C . TYR A 1 110 ? 12.692 0.476 -16.784 1.00 81.44 110 TYR A C 1
ATOM 845 O O . TYR A 1 110 ? 13.040 -0.559 -17.361 1.00 81.44 110 TYR A O 1
ATOM 853 N N . LYS A 1 111 ? 13.486 1.545 -16.684 1.00 80.94 111 LYS A N 1
ATOM 854 C CA . LYS A 1 111 ? 14.856 1.581 -17.200 1.00 80.94 111 LYS A CA 1
ATOM 855 C C . LYS A 1 111 ? 15.855 1.621 -16.053 1.00 80.94 111 LYS A C 1
ATOM 857 O O . LYS A 1 111 ? 15.621 2.231 -15.014 1.00 80.94 111 LYS A O 1
ATOM 862 N N . SER A 1 112 ? 17.017 1.007 -16.275 1.00 77.25 112 SER A N 1
ATOM 863 C CA . SER A 1 112 ? 18.154 1.142 -15.363 1.00 77.25 112 SER A CA 1
ATOM 864 C C . SER A 1 112 ? 18.468 2.626 -15.138 1.00 77.25 112 SER A C 1
ATOM 866 O O . SER A 1 112 ? 18.720 3.349 -16.101 1.00 77.25 112 SER A O 1
ATOM 868 N N . GLY A 1 113 ? 18.453 3.063 -13.876 1.00 77.94 113 GLY A N 1
ATOM 869 C CA . GLY A 1 113 ? 18.656 4.460 -13.476 1.00 77.94 113 GLY A CA 1
ATOM 870 C C . GLY A 1 113 ? 17.378 5.216 -13.094 1.00 77.94 113 GLY A C 1
ATOM 871 O O . GLY A 1 113 ? 17.481 6.255 -12.445 1.00 77.94 113 GLY A O 1
ATOM 872 N N . ASP A 1 114 ? 16.189 4.694 -13.416 1.00 85.00 114 ASP A N 1
ATOM 873 C CA . ASP A 1 114 ? 14.934 5.243 -12.895 1.00 85.00 114 ASP A CA 1
ATOM 874 C C . ASP A 1 114 ? 14.831 5.008 -11.371 1.00 85.00 114 ASP A C 1
ATOM 876 O O . ASP A 1 114 ? 15.326 3.986 -10.867 1.00 85.00 114 ASP A O 1
ATOM 880 N N . PRO A 1 115 ? 14.146 5.898 -10.622 1.00 85.69 115 PRO A N 1
ATOM 881 C CA . PRO A 1 115 ? 13.906 5.715 -9.193 1.00 85.69 115 PRO A CA 1
ATOM 882 C C . PRO A 1 115 ? 13.288 4.346 -8.879 1.00 85.69 115 PRO A C 1
ATOM 884 O O . PRO A 1 115 ? 12.292 3.945 -9.486 1.00 85.69 115 PRO A O 1
ATOM 887 N N . LEU A 1 116 ? 13.867 3.630 -7.908 1.00 86.06 116 LEU A N 1
ATOM 888 C CA . LEU A 1 116 ? 13.448 2.266 -7.554 1.00 86.06 116 LEU A CA 1
ATOM 889 C C . LEU A 1 116 ? 11.976 2.183 -7.139 1.00 86.06 116 LEU A C 1
ATOM 891 O O . LEU A 1 116 ? 11.309 1.180 -7.377 1.00 86.06 116 LEU A O 1
ATOM 895 N N . ASP A 1 117 ? 11.433 3.241 -6.547 1.00 78.06 117 ASP A N 1
ATOM 896 C CA . ASP A 1 117 ? 10.041 3.269 -6.118 1.00 78.06 117 ASP A CA 1
ATOM 897 C C . ASP A 1 117 ? 9.029 3.367 -7.271 1.00 78.06 117 ASP A C 1
ATOM 899 O O . ASP A 1 117 ? 7.833 3.213 -7.019 1.00 78.06 117 ASP A O 1
ATOM 903 N N . ARG A 1 118 ? 9.493 3.542 -8.517 1.00 85.25 118 ARG A N 1
ATOM 904 C CA . ARG A 1 118 ? 8.685 3.490 -9.748 1.00 85.25 118 ARG A CA 1
ATOM 905 C C . ARG A 1 118 ? 8.717 2.130 -10.453 1.00 85.25 118 ARG A C 1
ATOM 907 O O . ARG A 1 118 ? 8.039 1.968 -11.470 1.00 85.25 118 ARG A O 1
ATOM 914 N N . ILE A 1 119 ? 9.486 1.161 -9.939 1.00 92.75 119 ILE A N 1
ATOM 915 C CA . ILE A 1 119 ? 9.539 -0.203 -10.494 1.00 92.75 119 ILE A CA 1
ATOM 916 C C . ILE A 1 119 ? 8.173 -0.880 -10.403 1.00 92.75 119 ILE A C 1
ATOM 918 O O . ILE A 1 119 ? 7.734 -1.516 -11.359 1.00 92.75 119 ILE A O 1
ATOM 922 N N . PHE A 1 120 ? 7.490 -0.753 -9.266 1.00 94.44 120 PHE A N 1
ATOM 923 C CA . PHE A 1 120 ? 6.208 -1.415 -9.052 1.00 94.44 120 PHE A CA 1
ATOM 924 C C . PHE A 1 120 ? 5.037 -0.528 -9.448 1.00 94.44 120 PHE A C 1
ATOM 926 O O . PHE A 1 120 ? 4.978 0.655 -9.107 1.00 94.44 120 PHE A O 1
ATOM 933 N N . ARG A 1 121 ? 4.073 -1.142 -10.132 1.00 92.00 121 ARG A N 1
ATOM 934 C CA . ARG A 1 121 ? 2.736 -0.577 -10.309 1.00 92.00 121 ARG A CA 1
ATOM 935 C C . ARG A 1 121 ? 1.974 -0.649 -8.990 1.00 92.00 121 ARG A C 1
ATOM 937 O O . ARG A 1 121 ? 2.372 -1.367 -8.078 1.00 92.00 121 ARG A O 1
ATOM 944 N N . VAL A 1 122 ? 0.850 0.058 -8.934 1.00 90.88 122 VAL A N 1
ATOM 945 C CA . VAL A 1 122 ? -0.057 0.121 -7.779 1.00 90.88 122 VAL A CA 1
ATOM 946 C C . VAL A 1 122 ? -0.328 -1.264 -7.195 1.00 90.88 122 VAL A C 1
ATOM 948 O O . VAL A 1 122 ? 0.076 -1.523 -6.068 1.00 90.88 122 VAL A O 1
ATOM 951 N N . THR A 1 123 ? -0.846 -2.193 -8.001 1.00 90.62 123 THR A N 1
ATOM 952 C CA . THR A 1 123 ? -1.139 -3.566 -7.563 1.00 90.62 123 THR A CA 1
ATOM 953 C C . THR A 1 123 ? 0.084 -4.297 -7.013 1.00 90.62 123 THR A C 1
ATOM 955 O O . THR A 1 123 ? -0.007 -4.989 -6.006 1.00 90.62 123 THR A O 1
ATOM 958 N N . GLY A 1 124 ? 1.263 -4.119 -7.616 1.00 93.81 124 GLY A N 1
ATOM 959 C CA . GLY A 1 124 ? 2.495 -4.698 -7.077 1.00 93.81 124 GLY A CA 1
ATOM 960 C C . GLY A 1 124 ? 2.831 -4.168 -5.685 1.00 93.81 124 GLY A C 1
ATOM 961 O O . GLY A 1 124 ? 3.203 -4.944 -4.809 1.00 93.81 124 GLY A O 1
ATOM 962 N N . ARG A 1 125 ? 2.654 -2.862 -5.457 1.00 95.25 125 ARG A N 1
ATOM 963 C CA . ARG A 1 125 ? 2.884 -2.248 -4.142 1.00 95.25 125 ARG A CA 1
ATOM 964 C C . ARG A 1 125 ? 1.890 -2.748 -3.105 1.00 95.25 125 ARG A C 1
ATOM 966 O O . ARG A 1 125 ? 2.320 -3.137 -2.026 1.00 95.25 125 ARG A O 1
ATOM 973 N N . GLU A 1 126 ? 0.604 -2.801 -3.454 1.00 95.44 126 GLU A N 1
ATOM 974 C CA . GLU A 1 126 ? -0.462 -3.319 -2.587 1.00 95.44 126 GLU A CA 1
ATOM 975 C C . GLU A 1 126 ? -0.132 -4.735 -2.100 1.00 95.44 126 GLU A C 1
ATOM 977 O O . GLU A 1 126 ? -0.078 -4.980 -0.895 1.00 95.44 126 GLU A O 1
ATOM 982 N N . LEU A 1 127 ? 0.189 -5.640 -3.031 1.00 95.38 127 LEU A N 1
ATOM 983 C CA . LEU A 1 127 ? 0.521 -7.034 -2.727 1.00 95.38 127 LEU A CA 1
ATOM 984 C C . LEU A 1 127 ? 1.796 -7.162 -1.890 1.00 95.38 127 LEU A C 1
ATOM 986 O O . LEU A 1 127 ? 1.821 -7.928 -0.925 1.00 95.38 127 LEU A O 1
ATOM 990 N N . ILE A 1 128 ? 2.845 -6.403 -2.232 1.00 96.75 128 ILE A N 1
ATOM 991 C CA . ILE A 1 128 ? 4.097 -6.405 -1.467 1.00 96.75 128 ILE A CA 1
ATOM 992 C C . ILE A 1 128 ? 3.854 -5.907 -0.043 1.00 96.75 128 ILE A C 1
ATOM 994 O O . ILE A 1 128 ? 4.344 -6.524 0.904 1.00 96.75 128 ILE A O 1
ATOM 998 N N . GLY A 1 129 ? 3.095 -4.823 0.113 1.00 97.12 129 GLY A N 1
ATOM 999 C CA . GLY A 1 129 ? 2.706 -4.283 1.408 1.00 97.12 129 GLY A CA 1
ATOM 1000 C C . GLY A 1 129 ? 1.982 -5.320 2.257 1.00 97.12 129 GLY A C 1
ATOM 1001 O O . GLY A 1 129 ? 2.443 -5.649 3.346 1.00 97.12 129 GLY A O 1
ATOM 1002 N N . LEU A 1 130 ? 0.906 -5.902 1.728 1.00 97.31 130 LEU A N 1
ATOM 1003 C CA . LEU A 1 130 ? 0.114 -6.912 2.433 1.00 97.31 130 LEU A CA 1
ATOM 1004 C C . LEU A 1 130 ? 0.973 -8.112 2.855 1.00 97.31 130 LEU A C 1
ATOM 1006 O O . LEU A 1 130 ? 1.039 -8.433 4.045 1.00 97.31 130 LEU A O 1
ATOM 1010 N N . LYS A 1 131 ? 1.689 -8.743 1.913 1.00 96.75 131 LYS A N 1
ATOM 1011 C CA . LYS A 1 131 ? 2.550 -9.905 2.207 1.00 96.75 131 LYS A CA 1
ATOM 1012 C C . LYS A 1 131 ? 3.604 -9.603 3.269 1.00 96.75 131 LYS A C 1
ATOM 1014 O O . LYS A 1 131 ? 3.874 -10.433 4.132 1.00 96.75 131 LYS A O 1
ATOM 1019 N N . SER A 1 132 ? 4.183 -8.407 3.236 1.00 97.38 132 SER A N 1
ATOM 1020 C CA . SER A 1 132 ? 5.237 -8.022 4.184 1.00 97.38 132 SER A CA 1
ATOM 1021 C C . SER A 1 132 ? 4.717 -7.757 5.590 1.00 97.38 132 SER A C 1
ATOM 1023 O O . SER A 1 132 ? 5.505 -7.764 6.535 1.00 97.38 132 SER A O 1
ATOM 1025 N N . PHE A 1 133 ? 3.407 -7.551 5.734 1.00 97.62 133 PHE A N 1
ATOM 1026 C CA . PHE A 1 133 ? 2.757 -7.259 7.005 1.00 97.62 133 PHE A CA 1
ATOM 1027 C C . PHE A 1 133 ? 1.748 -8.331 7.417 1.00 97.62 133 PHE A C 1
ATOM 1029 O O . PHE A 1 133 ? 0.702 -8.038 7.988 1.00 97.62 133 PHE A O 1
ATOM 1036 N N . GLY A 1 134 ? 2.097 -9.593 7.167 1.00 96.75 134 GLY A N 1
ATOM 1037 C CA . GLY A 1 134 ? 1.423 -10.735 7.779 1.00 96.75 134 GLY A CA 1
ATOM 1038 C C . GLY A 1 134 ? 0.194 -11.224 7.031 1.00 96.75 134 GLY A C 1
ATOM 1039 O O . GLY A 1 134 ? -0.589 -11.966 7.612 1.00 96.75 134 GLY A O 1
ATOM 1040 N N . TYR A 1 135 ? 0.004 -10.834 5.771 1.00 96.56 135 TYR A N 1
ATOM 1041 C CA . TYR A 1 135 ? -1.077 -11.364 4.948 1.00 96.56 135 TYR A CA 1
ATOM 1042 C C . TYR A 1 135 ? -0.628 -12.551 4.111 1.00 96.56 135 TYR A C 1
ATOM 1044 O O . TYR A 1 135 ? 0.520 -12.627 3.675 1.00 96.56 135 TYR A O 1
ATOM 1052 N N . SER A 1 136 ? -1.571 -13.436 3.800 1.00 93.69 136 SER A N 1
ATOM 1053 C CA . SER A 1 136 ? -1.392 -14.434 2.751 1.00 93.69 136 SER A CA 1
ATOM 1054 C C . SER A 1 136 ? -2.637 -14.565 1.888 1.00 93.69 136 SER A C 1
ATOM 1056 O O . SER A 1 136 ? -3.725 -14.138 2.276 1.00 93.69 136 SER A O 1
ATOM 1058 N N . VAL A 1 137 ? -2.457 -15.144 0.702 1.00 89.19 137 VAL A N 1
ATOM 1059 C CA . VAL A 1 137 ? -3.576 -15.524 -0.154 1.00 89.19 137 VAL A CA 1
ATOM 1060 C C . VAL A 1 137 ? -4.287 -16.681 0.530 1.00 89.19 137 VAL A C 1
ATOM 1062 O O . VAL A 1 137 ? -3.691 -17.728 0.779 1.00 89.19 137 VAL A O 1
ATOM 1065 N N . VAL A 1 138 ? -5.563 -16.491 0.827 1.00 85.19 138 VAL A N 1
ATOM 1066 C CA . VAL A 1 138 ? -6.435 -17.563 1.293 1.00 85.19 138 VAL A CA 1
ATOM 1067 C C . VAL A 1 138 ? -7.299 -18.002 0.118 1.00 85.19 138 VAL A C 1
ATOM 1069 O O . VAL A 1 138 ? -7.768 -17.177 -0.670 1.00 85.19 138 VAL A O 1
ATOM 1072 N N . GLN A 1 139 ? -7.506 -19.312 -0.035 1.00 64.75 139 GLN A N 1
ATOM 1073 C CA . GLN A 1 139 ? -8.556 -19.799 -0.926 1.00 64.75 139 GLN A CA 1
ATOM 1074 C C . GLN A 1 139 ? -9.897 -19.365 -0.331 1.00 64.75 139 GLN A C 1
ATOM 1076 O O . GLN A 1 139 ? -10.449 -20.033 0.539 1.00 64.75 139 GLN A O 1
ATOM 1081 N N . GLY A 1 140 ? -10.405 -18.215 -0.774 1.00 53.12 140 GLY A N 1
ATOM 1082 C CA . GLY A 1 140 ? -11.791 -17.844 -0.524 1.00 53.12 140 GLY A CA 1
ATOM 1083 C C . GLY A 1 140 ? -12.728 -18.840 -1.218 1.00 53.12 140 GLY A C 1
ATOM 1084 O O . GLY A 1 140 ? -12.303 -19.530 -2.154 1.00 53.12 140 GLY A O 1
ATOM 1085 N N . PRO A 1 141 ? -14.008 -18.933 -0.816 1.00 43.75 141 PRO A N 1
ATOM 1086 C CA . PRO A 1 141 ? -15.000 -19.603 -1.642 1.00 43.75 141 PRO A CA 1
ATOM 1087 C C . PRO A 1 141 ? -14.936 -18.998 -3.048 1.00 43.75 141 PRO A C 1
ATOM 1089 O O . PRO A 1 141 ? -15.167 -17.803 -3.246 1.00 43.75 141 PRO A O 1
ATOM 1092 N N . LEU A 1 142 ? -14.556 -19.837 -4.016 1.00 44.03 142 LEU A N 1
ATOM 1093 C CA . LEU A 1 142 ? -14.622 -19.529 -5.435 1.00 44.03 142 LEU A CA 1
ATOM 1094 C C . LEU A 1 142 ? -16.031 -18.997 -5.708 1.00 44.03 142 LEU A C 1
ATOM 1096 O O . LEU A 1 142 ? -17.006 -19.730 -5.565 1.00 44.03 142 LEU A O 1
ATOM 1100 N N . ILE A 1 143 ? -16.106 -17.733 -6.130 1.00 43.53 143 ILE A N 1
ATOM 1101 C CA . ILE A 1 143 ? -17.328 -17.039 -6.542 1.00 43.53 143 ILE A CA 1
ATOM 1102 C C . ILE A 1 143 ? -18.196 -16.575 -5.353 1.00 43.53 143 ILE A C 1
ATOM 1104 O O . ILE A 1 143 ? -19.272 -17.111 -5.096 1.00 43.53 143 ILE A O 1
ATOM 1108 N N . TYR A 1 144 ? -17.843 -15.440 -4.741 1.00 40.66 144 TYR A N 1
ATOM 1109 C CA . TYR A 1 144 ? -18.915 -14.492 -4.435 1.00 40.66 144 TYR A CA 1
ATOM 1110 C C . TYR A 1 144 ? -19.418 -13.957 -5.777 1.00 40.66 144 TYR A C 1
ATOM 1112 O O . TYR A 1 144 ? -18.820 -13.071 -6.379 1.00 40.66 144 TYR A O 1
ATOM 1120 N N . LYS A 1 145 ? -20.562 -14.475 -6.240 1.00 40.69 145 LYS A N 1
ATOM 1121 C CA . LYS A 1 145 ? -21.491 -13.694 -7.068 1.00 40.69 145 LYS A CA 1
ATOM 1122 C C . LYS A 1 145 ? -22.077 -12.587 -6.175 1.00 40.69 145 LYS A C 1
ATOM 1124 O O . LYS A 1 145 ? -23.281 -12.532 -5.936 1.00 40.69 145 LYS A O 1
ATOM 1129 N N . SER A 1 146 ? -21.231 -11.701 -5.650 1.00 41.22 146 SER A N 1
ATOM 1130 C CA . SER A 1 146 ? -21.675 -10.321 -5.502 1.00 41.22 146 SER A CA 1
ATOM 1131 C C . SER A 1 146 ? -21.885 -9.865 -6.941 1.00 41.22 146 SER A C 1
ATOM 1133 O O . SER A 1 146 ? -20.982 -10.014 -7.758 1.00 41.22 146 SER A O 1
ATOM 1135 N N . HIS A 1 147 ? -23.119 -9.537 -7.305 1.00 42.25 147 HIS A N 1
ATOM 1136 C CA . HIS A 1 147 ? -23.697 -9.741 -8.638 1.00 42.25 147 HIS A CA 1
ATOM 1137 C C . HIS A 1 147 ? -23.052 -9.003 -9.833 1.00 42.25 147 HIS A C 1
ATOM 1139 O O . HIS A 1 147 ? -23.652 -9.003 -10.903 1.00 42.25 147 HIS A O 1
ATOM 1145 N N . THR A 1 148 ? -21.851 -8.435 -9.728 1.00 50.50 148 THR A N 1
ATOM 1146 C CA . THR A 1 148 ? -21.237 -7.658 -10.816 1.00 50.50 148 THR A CA 1
ATOM 1147 C C . THR A 1 148 ? -19.703 -7.576 -10.830 1.00 50.50 148 THR A C 1
ATOM 1149 O O . THR A 1 148 ? -19.196 -7.094 -11.829 1.00 50.50 148 THR A O 1
ATOM 1152 N N . ALA A 1 149 ? -18.939 -8.058 -9.833 1.00 55.22 149 ALA A N 1
ATOM 1153 C CA . ALA A 1 149 ? -17.464 -7.977 -9.863 1.00 55.22 149 ALA A CA 1
ATOM 1154 C C . ALA A 1 149 ? -16.792 -9.333 -9.584 1.00 55.22 149 ALA A C 1
ATOM 1156 O O . ALA A 1 149 ? -17.083 -10.007 -8.593 1.00 55.22 149 ALA A O 1
ATOM 1157 N N . LYS A 1 150 ? -15.876 -9.754 -10.464 1.00 66.44 150 LYS A N 1
ATOM 1158 C CA . LYS A 1 150 ? -15.165 -11.036 -10.344 1.00 66.44 150 LYS A CA 1
ATOM 1159 C C . LYS A 1 150 ? -13.996 -10.914 -9.363 1.00 66.44 150 LYS A C 1
ATOM 1161 O O . LYS A 1 150 ? -12.906 -10.506 -9.747 1.00 66.44 150 LYS A O 1
ATOM 1166 N N . VAL A 1 151 ? -14.196 -11.338 -8.116 1.00 66.00 151 VAL A N 1
ATOM 1167 C CA . VAL A 1 151 ? -13.090 -11.530 -7.162 1.00 66.00 151 VAL A CA 1
ATOM 1168 C C . VAL A 1 151 ? -12.247 -12.728 -7.607 1.00 66.00 151 VAL A C 1
ATOM 1170 O O . VAL A 1 151 ? -12.772 -13.819 -7.847 1.00 66.00 151 VAL A O 1
ATOM 1173 N N . ILE A 1 152 ? -10.940 -12.517 -7.756 1.00 74.19 152 ILE A N 1
ATOM 1174 C CA . ILE A 1 152 ? -9.989 -13.518 -8.256 1.00 74.19 152 ILE A CA 1
ATOM 1175 C C . ILE A 1 152 ? -9.287 -14.222 -7.098 1.00 74.19 152 ILE A C 1
ATOM 1177 O O . ILE A 1 152 ? -9.129 -15.437 -7.148 1.00 74.19 152 ILE A O 1
ATOM 1181 N N . ASN A 1 153 ? -8.887 -13.470 -6.074 1.00 81.25 153 ASN A N 1
ATOM 1182 C CA . ASN A 1 153 ? -8.226 -13.972 -4.871 1.00 81.25 153 ASN A CA 1
ATOM 1183 C C . ASN A 1 153 ? -8.646 -13.132 -3.660 1.00 81.25 153 ASN A C 1
ATOM 1185 O O . ASN A 1 153 ? -9.075 -11.989 -3.809 1.00 81.25 153 ASN A O 1
ATOM 1189 N N . MET A 1 154 ? -8.465 -13.684 -2.465 1.00 87.56 154 MET A N 1
ATOM 1190 C CA . MET A 1 154 ? -8.630 -12.966 -1.205 1.00 87.56 154 MET A CA 1
ATOM 1191 C C . MET A 1 154 ? -7.319 -13.022 -0.428 1.00 87.56 154 MET A C 1
ATOM 1193 O O . MET A 1 154 ? -6.655 -14.062 -0.406 1.00 87.56 154 MET A O 1
ATOM 1197 N N . MET A 1 155 ? -6.935 -11.911 0.193 1.00 92.25 155 MET A N 1
ATOM 1198 C CA . MET A 1 155 ? -5.832 -11.873 1.146 1.00 92.25 155 MET A CA 1
ATOM 1199 C C . MET A 1 155 ? -6.366 -11.598 2.545 1.00 92.25 155 MET A C 1
ATOM 1201 O O . MET A 1 155 ? -7.108 -10.638 2.749 1.00 92.25 155 MET A O 1
ATOM 1205 N N . SER A 1 156 ? -5.931 -12.403 3.509 1.00 93.50 156 SER A N 1
ATOM 1206 C CA . SER A 1 156 ? -6.312 -12.256 4.916 1.00 93.50 156 SER A CA 1
ATOM 1207 C C . SER A 1 156 ? -5.070 -12.149 5.789 1.00 93.50 156 SER A C 1
ATOM 1209 O O . SER A 1 156 ? -4.022 -12.723 5.472 1.00 93.50 156 SER A O 1
ATOM 1211 N N . CYS A 1 157 ? -5.191 -11.413 6.893 1.00 95.75 157 CYS A N 1
ATOM 1212 C CA . CYS A 1 157 ? -4.133 -11.296 7.885 1.00 95.75 157 CYS A CA 1
ATOM 1213 C C . CYS A 1 157 ? -3.993 -12.624 8.645 1.00 95.75 157 CYS A C 1
ATOM 1215 O O . CYS A 1 157 ? -4.920 -13.060 9.321 1.00 95.75 157 CYS A O 1
ATOM 1217 N N . ILE A 1 158 ? -2.834 -13.267 8.525 1.00 96.19 158 ILE A N 1
ATOM 1218 C CA . ILE A 1 158 ? -2.481 -14.512 9.219 1.00 96.19 158 ILE A CA 1
ATOM 1219 C C . ILE A 1 158 ? -1.459 -14.288 10.345 1.00 96.19 158 ILE A C 1
ATOM 1221 O O . ILE A 1 158 ? -1.358 -15.115 11.248 1.00 96.19 158 ILE A O 1
ATOM 1225 N N . ASP A 1 159 ? -0.728 -13.166 10.330 1.00 97.25 159 ASP A N 1
ATOM 1226 C CA . ASP A 1 159 ? 0.164 -12.733 11.414 1.00 97.25 159 ASP A CA 1
ATOM 1227 C C . ASP A 1 159 ? -0.233 -11.333 11.905 1.00 97.25 159 ASP A C 1
ATOM 1229 O O . ASP A 1 159 ? 0.233 -10.300 11.416 1.00 97.25 159 ASP A O 1
ATOM 1233 N N . HIS A 1 160 ? -1.101 -11.311 12.919 1.00 96.62 160 HIS A N 1
ATOM 1234 C CA . HIS A 1 160 ? -1.612 -10.077 13.517 1.00 96.62 160 HIS A CA 1
ATOM 1235 C C . HIS A 1 160 ? -0.512 -9.232 14.164 1.00 96.62 160 HIS A C 1
ATOM 1237 O O . HIS A 1 160 ? -0.609 -8.006 14.166 1.00 96.62 160 HIS A O 1
ATOM 1243 N N . ARG A 1 161 ? 0.530 -9.867 14.713 1.00 96.81 161 ARG A N 1
ATOM 1244 C CA . ARG A 1 161 ? 1.621 -9.152 15.385 1.00 96.81 161 ARG A CA 1
ATOM 1245 C C . ARG A 1 161 ? 2.479 -8.422 14.359 1.00 96.81 161 ARG A C 1
ATOM 1247 O O . ARG A 1 161 ? 2.913 -7.298 14.608 1.00 96.81 161 ARG A O 1
ATOM 1254 N N . LEU A 1 162 ? 2.726 -9.054 13.212 1.00 97.06 162 LEU A N 1
ATOM 1255 C CA . LEU A 1 162 ? 3.456 -8.420 12.123 1.00 97.06 162 LEU A CA 1
ATOM 1256 C C . LEU A 1 162 ? 2.662 -7.237 11.550 1.00 97.06 162 LEU A C 1
ATOM 1258 O O . LEU A 1 162 ? 3.249 -6.166 11.383 1.00 97.06 162 LEU A O 1
ATOM 1262 N N . ALA A 1 163 ? 1.345 -7.395 11.369 1.00 97.50 163 ALA A N 1
ATOM 1263 C CA . ALA A 1 163 ? 0.446 -6.313 10.963 1.00 97.50 163 ALA A CA 1
ATOM 1264 C C . ALA A 1 163 ? 0.455 -5.131 11.951 1.00 97.50 163 ALA A C 1
ATOM 1266 O O . ALA A 1 163 ? 0.651 -3.993 11.543 1.00 97.50 163 ALA A O 1
ATOM 1267 N N . GLU A 1 164 ? 0.345 -5.385 13.259 1.00 96.00 164 GLU A N 1
ATOM 1268 C CA . GLU A 1 164 ? 0.398 -4.350 14.312 1.00 96.00 164 GLU A CA 1
ATOM 1269 C C . GLU A 1 164 ? 1.738 -3.604 14.384 1.00 96.00 164 GLU A C 1
ATOM 1271 O O . GLU A 1 164 ? 1.815 -2.493 14.912 1.00 96.00 164 GLU A O 1
ATOM 1276 N N . SER A 1 165 ? 2.809 -4.226 13.887 1.00 96.38 165 SER A N 1
ATOM 1277 C CA . SER A 1 165 ? 4.152 -3.641 13.869 1.00 96.38 165 SER A CA 1
ATOM 1278 C C . SER A 1 165 ? 4.442 -2.801 12.622 1.00 96.38 165 SER A C 1
ATOM 1280 O O . SER A 1 165 ? 5.549 -2.246 12.515 1.00 96.38 165 SER A O 1
ATOM 1282 N N . ALA A 1 166 ? 3.508 -2.764 11.668 1.00 97.62 166 ALA A N 1
ATOM 1283 C CA . ALA A 1 166 ? 3.671 -2.042 10.421 1.00 97.62 166 ALA A CA 1
ATOM 1284 C C . ALA A 1 166 ? 3.776 -0.532 10.682 1.00 97.62 166 ALA A C 1
ATOM 1286 O O . ALA A 1 166 ? 3.196 0.029 11.607 1.00 97.62 166 ALA A O 1
ATOM 1287 N N . THR A 1 167 ? 4.591 0.133 9.872 1.00 97.56 167 THR A N 1
ATOM 1288 C CA . THR A 1 167 ? 4.687 1.593 9.833 1.00 97.56 167 THR A CA 1
ATOM 1289 C C . THR A 1 167 ? 4.862 2.009 8.383 1.00 97.56 167 THR A C 1
ATOM 1291 O O . THR A 1 167 ? 5.286 1.205 7.543 1.00 97.56 167 THR A O 1
ATOM 1294 N N . PHE A 1 168 ? 4.562 3.263 8.068 1.00 96.25 168 PHE A N 1
ATOM 1295 C CA . PHE A 1 168 ? 4.710 3.779 6.714 1.00 96.25 168 PHE A CA 1
ATOM 1296 C C . PHE A 1 168 ? 6.176 3.735 6.252 1.00 96.25 168 PHE A C 1
ATOM 1298 O O . PHE A 1 168 ? 6.465 3.344 5.118 1.00 96.25 168 PHE A O 1
ATOM 1305 N N . SER A 1 169 ? 7.121 4.032 7.150 1.00 95.75 169 SER A N 1
ATOM 1306 C CA . SER A 1 169 ? 8.559 3.894 6.868 1.00 95.75 169 SER A CA 1
ATOM 1307 C C . SER A 1 169 ? 8.939 2.457 6.490 1.00 95.75 169 SER A C 1
ATOM 1309 O O . SER A 1 169 ? 9.534 2.239 5.433 1.00 95.75 169 SER A O 1
ATOM 1311 N N . LYS A 1 170 ? 8.519 1.457 7.283 1.00 96.81 170 LYS A N 1
ATOM 1312 C CA . LYS A 1 170 ? 8.780 0.035 6.983 1.00 96.81 170 LYS A CA 1
ATOM 1313 C C . LYS A 1 170 ? 8.134 -0.405 5.672 1.00 96.81 170 LYS A C 1
ATOM 1315 O O . LYS A 1 170 ? 8.705 -1.221 4.943 1.00 96.81 170 LYS A O 1
ATOM 1320 N N . TYR A 1 171 ? 6.950 0.125 5.362 1.00 96.00 171 TYR A N 1
ATOM 1321 C CA . TYR A 1 171 ? 6.279 -0.125 4.089 1.00 96.00 171 TYR A CA 1
ATOM 1322 C C . TYR A 1 171 ? 7.153 0.361 2.929 1.00 96.00 171 TYR A C 1
ATOM 1324 O O . TYR A 1 171 ? 7.475 -0.410 2.024 1.00 96.00 171 TYR A O 1
ATOM 1332 N N . LYS A 1 172 ? 7.622 1.614 2.978 1.00 94.44 172 LYS A N 1
ATOM 1333 C CA . LYS A 1 172 ? 8.480 2.184 1.929 1.00 94.44 172 LYS A CA 1
ATOM 1334 C C . LYS A 1 172 ? 9.812 1.439 1.795 1.00 94.44 172 LYS A C 1
ATOM 1336 O O . LYS A 1 172 ? 10.222 1.145 0.671 1.00 94.44 172 LYS A O 1
ATOM 1341 N N . GLU A 1 173 ? 10.461 1.099 2.907 1.00 95.31 173 GLU A N 1
ATOM 1342 C CA . GLU A 1 173 ? 11.699 0.304 2.923 1.00 95.31 173 GLU A CA 1
ATOM 1343 C C . GLU A 1 173 ? 11.512 -1.051 2.236 1.00 95.31 173 GLU A C 1
ATOM 1345 O O . GLU A 1 173 ? 12.333 -1.463 1.415 1.00 95.31 173 GLU A O 1
ATOM 1350 N N . THR A 1 174 ? 10.396 -1.718 2.520 1.00 95.62 174 THR A N 1
ATOM 1351 C CA . THR A 1 174 ? 10.037 -3.000 1.912 1.00 95.62 174 THR A CA 1
ATOM 1352 C C . THR A 1 174 ? 9.871 -2.877 0.402 1.00 95.62 174 THR A C 1
ATOM 1354 O O . THR A 1 174 ? 10.443 -3.678 -0.340 1.00 95.62 174 THR A O 1
ATOM 1357 N N . ILE A 1 175 ? 9.140 -1.863 -0.068 1.00 95.62 175 ILE A N 1
ATOM 1358 C CA . ILE A 1 175 ? 8.995 -1.593 -1.502 1.00 95.62 175 ILE A CA 1
ATOM 1359 C C . ILE A 1 175 ? 10.371 -1.411 -2.150 1.00 95.62 175 ILE A C 1
ATOM 1361 O O . ILE A 1 175 ? 10.655 -2.048 -3.162 1.00 95.62 175 ILE A O 1
ATOM 1365 N N . ILE A 1 176 ? 11.234 -0.566 -1.577 1.00 94.75 176 ILE A N 1
ATOM 1366 C CA . ILE A 1 176 ? 12.572 -0.294 -2.127 1.00 94.75 176 ILE A CA 1
ATOM 1367 C C . ILE A 1 176 ? 13.418 -1.571 -2.146 1.00 94.75 176 ILE A C 1
ATOM 1369 O O . ILE A 1 176 ? 14.093 -1.857 -3.137 1.00 94.75 176 ILE A O 1
ATOM 1373 N N . ARG A 1 177 ? 13.352 -2.379 -1.083 1.00 95.00 177 ARG A N 1
ATOM 1374 C CA . ARG A 1 177 ? 14.052 -3.663 -1.001 1.00 95.00 177 ARG A CA 1
ATOM 1375 C C . ARG A 1 177 ? 13.606 -4.617 -2.107 1.00 95.00 177 ARG A C 1
ATOM 1377 O O . ARG A 1 177 ? 14.456 -5.180 -2.795 1.00 95.00 177 ARG A O 1
ATOM 1384 N N . GLN A 1 178 ? 12.298 -4.791 -2.297 1.00 95.50 178 GLN A N 1
ATOM 1385 C CA . GLN A 1 178 ? 11.773 -5.661 -3.353 1.00 95.50 178 GLN A CA 1
ATOM 1386 C C . GLN A 1 178 ? 12.095 -5.117 -4.747 1.00 95.50 178 GLN A C 1
ATOM 1388 O O . GLN A 1 178 ? 12.395 -5.890 -5.653 1.00 95.50 178 GLN A O 1
ATOM 1393 N N . ALA A 1 179 ? 12.116 -3.795 -4.911 1.00 93.62 179 ALA A N 1
ATOM 1394 C CA . ALA A 1 179 ? 12.490 -3.144 -6.158 1.00 93.62 179 ALA A CA 1
ATOM 1395 C C . ALA A 1 179 ? 13.962 -3.435 -6.499 1.00 93.62 179 ALA A C 1
ATOM 1397 O O . ALA A 1 179 ? 14.270 -3.816 -7.626 1.00 93.62 179 ALA A O 1
ATOM 1398 N N . GLY A 1 180 ? 14.859 -3.366 -5.509 1.00 92.50 180 GLY A N 1
ATOM 1399 C CA . GLY A 1 180 ? 16.259 -3.773 -5.662 1.00 92.50 180 GLY A CA 1
ATOM 1400 C C . GLY A 1 180 ? 16.423 -5.261 -5.991 1.00 92.50 180 GLY A C 1
ATOM 1401 O O . GLY A 1 180 ? 17.214 -5.616 -6.866 1.00 92.50 180 GLY A O 1
ATOM 1402 N N . ILE A 1 181 ? 15.638 -6.139 -5.353 1.00 92.50 181 ILE A N 1
ATOM 1403 C CA . ILE A 1 181 ? 15.609 -7.574 -5.685 1.00 92.50 181 ILE A CA 1
ATOM 1404 C C . ILE A 1 181 ? 15.158 -7.779 -7.131 1.00 92.50 181 ILE A C 1
ATOM 1406 O O . ILE A 1 181 ? 15.801 -8.538 -7.851 1.00 92.50 181 ILE A O 1
ATOM 1410 N N . MET A 1 182 ? 14.102 -7.096 -7.572 1.00 91.44 182 MET A N 1
ATOM 1411 C CA . MET A 1 182 ? 13.616 -7.186 -8.947 1.00 91.44 182 MET A CA 1
ATOM 1412 C C . MET A 1 182 ? 14.656 -6.682 -9.948 1.00 91.44 182 MET A C 1
ATOM 1414 O O . MET A 1 182 ? 14.891 -7.340 -10.958 1.00 91.44 182 MET A O 1
ATOM 1418 N N . ALA A 1 183 ? 15.298 -5.546 -9.671 1.00 88.94 183 ALA A N 1
ATOM 1419 C CA . ALA A 1 183 ? 16.327 -4.982 -10.539 1.00 88.94 183 ALA A CA 1
ATOM 1420 C C . ALA A 1 183 ? 17.529 -5.931 -10.700 1.00 88.94 183 ALA A C 1
ATOM 1422 O O . ALA A 1 183 ? 18.118 -5.995 -11.775 1.00 88.94 183 ALA A O 1
ATOM 1423 N N . TYR A 1 184 ? 17.870 -6.692 -9.652 1.00 89.44 184 TYR A N 1
ATOM 1424 C CA . TYR A 1 184 ? 19.012 -7.609 -9.659 1.00 89.44 184 TYR A CA 1
ATOM 1425 C C . TYR A 1 184 ? 18.677 -9.034 -10.140 1.00 89.44 184 TYR A C 1
ATOM 1427 O O . TYR A 1 184 ? 19.466 -9.643 -10.857 1.00 89.44 184 TYR A O 1
ATOM 1435 N N . LYS A 1 185 ? 17.525 -9.590 -9.738 1.00 90.94 185 LYS A N 1
ATOM 1436 C CA . LYS A 1 185 ? 17.133 -11.001 -9.963 1.00 90.94 185 LYS A CA 1
ATOM 1437 C C . LYS A 1 185 ? 15.953 -11.180 -10.922 1.00 90.94 185 LYS A C 1
ATOM 1439 O O . LYS A 1 185 ? 15.558 -12.311 -11.199 1.00 90.94 185 LYS A O 1
ATOM 1444 N N . GLY A 1 186 ? 15.380 -10.088 -11.419 1.00 89.56 186 GLY A N 1
ATOM 1445 C CA . GLY A 1 186 ? 14.202 -10.100 -12.280 1.00 89.56 186 GLY A CA 1
ATOM 1446 C C . GLY A 1 186 ? 12.886 -10.338 -11.532 1.00 89.56 186 GLY A C 1
ATOM 1447 O O . GLY A 1 186 ? 12.840 -10.583 -10.325 1.00 89.56 186 GLY A O 1
ATOM 1448 N N . ILE A 1 187 ? 11.785 -10.276 -12.284 1.00 89.62 187 ILE A N 1
ATOM 1449 C CA . ILE A 1 187 ? 10.414 -10.358 -11.751 1.00 89.62 187 ILE A CA 1
ATOM 1450 C C . ILE A 1 187 ? 10.095 -11.704 -11.085 1.00 89.62 187 ILE A C 1
ATOM 1452 O O . ILE A 1 187 ? 9.288 -11.750 -10.162 1.00 89.62 187 ILE A O 1
ATOM 1456 N N . ALA A 1 188 ? 10.754 -12.791 -11.497 1.00 90.94 188 ALA A N 1
ATOM 1457 C CA . ALA A 1 188 ? 10.527 -14.119 -10.929 1.00 90.94 188 ALA A CA 1
ATOM 1458 C C . ALA A 1 188 ? 10.795 -14.160 -9.415 1.00 90.94 188 ALA A C 1
ATOM 1460 O O . ALA A 1 188 ? 10.035 -14.783 -8.683 1.00 90.94 188 ALA A O 1
ATOM 1461 N N . ALA A 1 189 ? 11.813 -13.437 -8.932 1.00 90.19 189 ALA A N 1
ATOM 1462 C CA . ALA A 1 189 ? 12.120 -13.370 -7.504 1.00 90.19 189 ALA A CA 1
ATOM 1463 C C . ALA A 1 189 ? 11.020 -12.663 -6.693 1.00 90.19 189 ALA A C 1
ATOM 1465 O O . ALA A 1 189 ? 10.759 -13.043 -5.553 1.00 90.19 189 ALA A O 1
ATOM 1466 N N . VAL A 1 190 ? 10.359 -11.663 -7.285 1.00 90.81 190 VAL A N 1
ATOM 1467 C CA . VAL A 1 190 ? 9.213 -10.982 -6.663 1.00 90.81 190 VAL A CA 1
ATOM 1468 C C . VAL A 1 190 ? 7.986 -11.886 -6.678 1.00 90.81 190 VAL A C 1
ATOM 1470 O O . VAL A 1 190 ? 7.315 -11.995 -5.660 1.00 90.81 190 VAL A O 1
ATOM 1473 N N . ASN A 1 191 ? 7.719 -12.582 -7.786 1.00 89.06 191 ASN A N 1
ATOM 1474 C CA . ASN A 1 191 ? 6.606 -13.532 -7.855 1.00 89.06 191 ASN A CA 1
ATOM 1475 C C . ASN A 1 191 ? 6.747 -14.628 -6.790 1.00 89.06 191 ASN A C 1
ATOM 1477 O O . ASN A 1 191 ? 5.808 -14.867 -6.046 1.00 89.06 191 ASN A O 1
ATOM 1481 N N . SER A 1 192 ? 7.945 -15.199 -6.619 1.00 89.19 192 SER A N 1
ATOM 1482 C CA . SER A 1 192 ? 8.193 -16.175 -5.550 1.00 89.19 192 SER A CA 1
ATOM 1483 C C . SER A 1 192 ? 7.931 -15.618 -4.149 1.00 89.19 192 SER A C 1
ATOM 1485 O O . SER A 1 192 ? 7.479 -16.357 -3.285 1.00 89.19 192 SER A O 1
ATOM 1487 N N . PHE A 1 193 ? 8.197 -14.329 -3.910 1.00 89.88 193 PHE A N 1
ATOM 1488 C CA . PHE A 1 193 ? 7.840 -13.672 -2.650 1.00 89.88 193 PHE A CA 1
ATOM 1489 C C . PHE A 1 193 ? 6.319 -13.505 -2.485 1.00 89.88 193 PHE A C 1
ATOM 1491 O O . PHE A 1 193 ? 5.809 -13.629 -1.378 1.00 89.88 193 PHE A O 1
ATOM 1498 N N . LEU A 1 194 ? 5.595 -13.230 -3.571 1.00 88.56 194 LEU A N 1
ATOM 1499 C CA . LEU A 1 194 ? 4.139 -13.068 -3.549 1.00 88.56 194 LEU A CA 1
ATOM 1500 C C . LEU A 1 194 ? 3.379 -14.402 -3.469 1.00 88.56 194 LEU A C 1
ATOM 1502 O O . LEU A 1 194 ? 2.257 -14.422 -2.966 1.00 88.56 194 LEU A O 1
ATOM 1506 N N . ASP A 1 195 ? 3.987 -15.496 -3.921 1.00 85.06 195 ASP A N 1
ATOM 1507 C CA . ASP A 1 195 ? 3.395 -16.83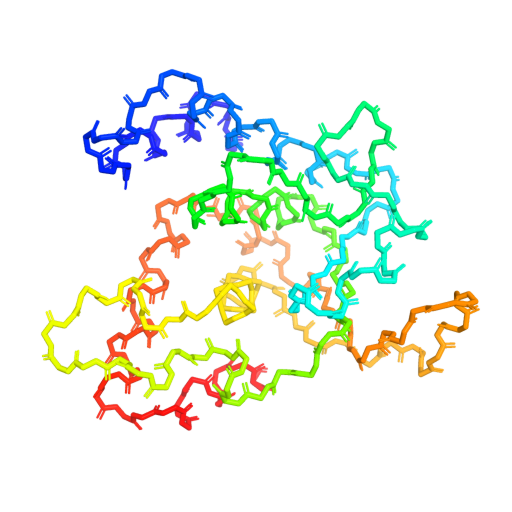8 -3.896 1.00 85.06 195 ASP A CA 1
ATOM 1508 C C . ASP A 1 195 ? 3.665 -17.599 -2.581 1.00 85.06 195 ASP A C 1
ATOM 1510 O O . ASP A 1 195 ? 2.931 -18.535 -2.267 1.00 85.06 195 ASP A O 1
ATOM 1514 N N . ALA A 1 196 ? 4.694 -17.205 -1.816 1.00 70.75 196 ALA A N 1
ATOM 1515 C CA . ALA A 1 196 ? 5.080 -17.805 -0.528 1.00 70.75 196 ALA A CA 1
ATOM 1516 C C . ALA A 1 196 ? 4.153 -17.389 0.620 1.00 70.75 196 ALA A C 1
ATOM 1518 O O . ALA A 1 196 ? 3.703 -18.267 1.386 1.00 70.75 196 ALA A O 1
#